Protein AF-A0A7S9KZ92-F1 (afdb_monomer_lite)

Foldseek 3Di:
DDDPPDQDDDDDPDDQQDLLLLLLLLQLLLLVLLQVVFWPFWKAFSDSRGGGDIHGDPPHDDDPCPVVSNLLSNLRSLLRSLCVVPPLVLQVVLLVLDDLFLVPDDCVVSVVSCVSCVVSCVVVCVVVVDDPNRPRVNSNSLSNVLCSDPLNVVSSSVSSVVSSPDPDRMDTPVRSVVVLVPDPSNVVSVVSSVVSSVVPPDPDPPPPPPD

Radius of gyration: 17.54 Å; chains: 1; bounding box: 44×53×43 Å

Structure (mmCIF, N/CA/C/O backbone):
data_AF-A0A7S9KZ92-F1
#
_entry.id   AF-A0A7S9KZ92-F1
#
loop_
_atom_site.group_PDB
_atom_site.id
_atom_site.type_symbol
_atom_site.label_atom_id
_atom_site.label_alt_id
_atom_site.label_comp_id
_atom_site.label_asym_id
_atom_site.label_entity_id
_atom_site.label_seq_id
_atom_site.pdbx_PDB_ins_code
_atom_site.Cartn_x
_atom_site.Cartn_y
_atom_site.Cartn_z
_atom_site.occupancy
_atom_site.B_iso_or_equiv
_atom_site.auth_seq_id
_atom_site.auth_comp_id
_atom_site.auth_asym_id
_atom_site.auth_atom_id
_atom_site.pdbx_PDB_model_num
ATOM 1 N N . MET A 1 1 ? 1.036 -12.151 25.656 1.00 25.31 1 MET A N 1
ATOM 2 C CA . MET A 1 1 ? 2.367 -11.729 25.177 1.00 25.31 1 MET A CA 1
ATOM 3 C C . MET A 1 1 ? 2.132 -10.838 23.972 1.00 25.31 1 MET A C 1
ATOM 5 O O . MET A 1 1 ? 1.665 -11.325 22.951 1.00 25.31 1 MET A O 1
ATOM 9 N N . GLN A 1 2 ? 2.280 -9.535 24.179 1.00 27.16 2 GLN A N 1
ATOM 10 C CA . GLN A 1 2 ? 2.033 -8.475 23.205 1.00 27.16 2 GLN A CA 1
ATOM 11 C C . GLN A 1 2 ? 3.343 -8.275 22.433 1.00 27.16 2 GLN A C 1
ATOM 13 O O . GLN A 1 2 ? 4.399 -8.218 23.057 1.00 27.16 2 GLN A O 1
ATOM 18 N N . LEU A 1 3 ? 3.300 -8.305 21.103 1.00 28.45 3 LEU A N 1
ATOM 19 C CA . LEU A 1 3 ? 4.483 -8.116 20.265 1.00 28.45 3 LEU A CA 1
ATOM 20 C C . LEU A 1 3 ? 4.449 -6.680 19.740 1.00 28.45 3 LEU A C 1
ATOM 22 O O . LEU A 1 3 ? 3.859 -6.422 18.697 1.00 28.45 3 LEU A O 1
ATOM 26 N N . ASP A 1 4 ? 5.046 -5.761 20.499 1.00 32.03 4 ASP A N 1
ATOM 27 C CA . ASP A 1 4 ? 5.350 -4.404 20.041 1.00 32.03 4 ASP A CA 1
ATOM 28 C C . ASP A 1 4 ? 6.622 -4.494 19.187 1.00 32.03 4 ASP A C 1
ATOM 30 O O . ASP A 1 4 ? 7.739 -4.580 19.699 1.00 32.03 4 ASP A O 1
ATOM 34 N N . ILE A 1 5 ? 6.450 -4.605 17.873 1.00 35.47 5 ILE A N 1
ATOM 35 C CA . ILE A 1 5 ? 7.547 -4.815 16.930 1.00 35.47 5 ILE A CA 1
ATOM 36 C C . ILE A 1 5 ? 7.733 -3.521 16.115 1.00 35.47 5 ILE A C 1
ATOM 38 O O . ILE A 1 5 ? 6.943 -3.227 15.227 1.00 35.47 5 ILE A O 1
ATOM 42 N N . PHE A 1 6 ? 8.811 -2.797 16.451 1.00 33.62 6 PHE A N 1
ATOM 43 C CA . PHE A 1 6 ? 9.417 -1.619 15.795 1.00 33.62 6 PHE A CA 1
ATOM 44 C C . PHE A 1 6 ? 8.807 -0.228 16.063 1.00 33.62 6 PHE A C 1
ATOM 46 O O . PHE A 1 6 ? 8.042 0.314 15.278 1.00 33.62 6 PHE A O 1
ATOM 53 N N . SER A 1 7 ? 9.291 0.399 17.141 1.00 28.67 7 SER A N 1
ATOM 54 C CA . SER A 1 7 ? 9.328 1.856 17.330 1.00 28.67 7 SER A CA 1
ATOM 55 C C . SER A 1 7 ? 10.679 2.375 16.814 1.00 28.67 7 SER A C 1
ATOM 57 O O . SER A 1 7 ? 11.703 2.141 17.458 1.00 28.67 7 SER A O 1
ATOM 59 N N . LEU A 1 8 ? 10.702 3.063 15.672 1.00 32.75 8 LEU A N 1
ATOM 60 C CA . LEU A 1 8 ? 11.854 3.859 15.226 1.00 32.75 8 LEU A CA 1
ATOM 61 C C . LEU A 1 8 ? 11.565 5.326 15.572 1.00 32.75 8 LEU A C 1
ATOM 63 O O . LEU A 1 8 ? 10.589 5.883 15.084 1.00 32.75 8 LEU A O 1
ATOM 67 N N . GLN A 1 9 ? 12.381 5.906 16.458 1.00 34.75 9 GLN A N 1
ATOM 68 C CA . GLN A 1 9 ? 12.224 7.258 17.008 1.00 34.75 9 GLN A CA 1
ATOM 69 C C . GLN A 1 9 ? 13.001 8.317 16.213 1.00 34.75 9 GLN A C 1
ATOM 71 O O . GLN A 1 9 ? 14.149 8.074 15.845 1.00 34.75 9 GLN A O 1
ATO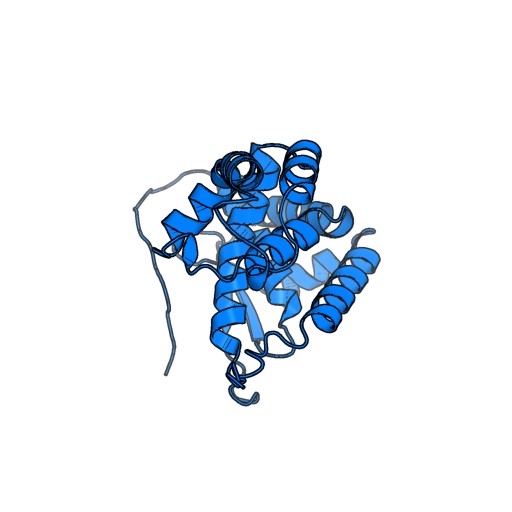M 76 N N . GLU A 1 10 ? 12.438 9.524 16.131 1.00 31.16 10 GLU A N 1
ATOM 77 C CA . GLU A 1 10 ? 13.086 10.779 16.550 1.00 31.16 10 GLU A CA 1
ATOM 78 C C . GLU A 1 10 ? 11.994 11.738 17.068 1.00 31.16 10 GLU A C 1
ATOM 80 O O . GLU A 1 10 ? 10.979 11.929 16.410 1.00 31.16 10 GLU A O 1
ATOM 85 N N . ASP A 1 11 ? 12.176 12.313 18.262 1.00 31.03 11 ASP A N 1
ATOM 86 C CA . ASP A 1 11 ? 11.204 13.217 18.893 1.00 31.03 11 ASP A CA 1
ATOM 87 C C . ASP A 1 11 ? 11.098 14.551 18.133 1.00 31.03 11 ASP A C 1
ATOM 89 O O . ASP A 1 11 ? 12.035 15.359 18.143 1.00 31.03 11 ASP A O 1
ATOM 93 N N . ARG A 1 12 ? 9.923 14.849 17.560 1.00 37.50 12 ARG A N 1
ATOM 94 C CA . ARG A 1 12 ? 9.533 16.218 17.190 1.00 37.50 12 ARG A CA 1
ATOM 95 C C . ARG A 1 12 ? 8.185 16.595 17.791 1.00 37.50 12 ARG A C 1
ATOM 97 O O . ARG A 1 12 ? 7.134 16.046 17.480 1.00 37.50 12 ARG A O 1
ATOM 104 N N . VAL A 1 13 ? 8.235 17.572 18.691 1.00 35.47 13 VAL A N 1
ATOM 105 C CA . VAL A 1 13 ? 7.066 18.164 19.340 1.00 35.47 13 VAL A CA 1
ATOM 106 C C . VAL A 1 13 ? 6.410 19.162 18.385 1.00 35.47 13 VAL A C 1
ATOM 108 O O . VAL A 1 13 ? 6.997 20.197 18.083 1.00 35.47 13 VAL A O 1
ATOM 111 N N . GLY A 1 14 ? 5.163 18.884 18.000 1.00 45.25 14 GLY A N 1
ATOM 112 C CA . GLY A 1 14 ? 4.187 19.907 17.613 1.00 45.25 14 GLY A CA 1
ATOM 113 C C . GLY A 1 14 ? 4.275 20.449 16.186 1.00 45.25 14 GLY A C 1
ATOM 114 O O . GLY A 1 14 ? 4.353 21.661 16.008 1.00 45.25 14 GLY A O 1
ATOM 115 N N . GLU A 1 15 ? 4.160 19.586 15.177 1.00 44.22 15 GLU A N 1
ATOM 116 C CA . GLU A 1 15 ? 3.869 20.004 13.799 1.00 44.22 15 GLU A CA 1
ATOM 117 C C . GLU A 1 15 ? 2.519 19.425 13.350 1.00 44.22 15 GLU A C 1
ATOM 119 O O . GLU A 1 15 ? 2.104 18.350 13.789 1.00 44.22 15 GLU A O 1
ATOM 124 N N . SER A 1 16 ? 1.792 20.166 12.506 1.00 54.88 16 SER A N 1
ATOM 125 C CA . SER A 1 16 ? 0.623 19.643 11.791 1.00 54.88 16 SER A CA 1
ATOM 126 C C . SER A 1 16 ? 0.975 18.295 11.170 1.00 54.88 16 SER A C 1
ATOM 128 O O . SER A 1 16 ? 2.064 18.179 10.609 1.00 54.88 16 SER A O 1
ATOM 130 N N . ARG A 1 17 ? 0.075 17.305 11.233 1.00 68.25 17 ARG A N 1
ATOM 131 C CA . ARG A 1 17 ? 0.345 15.976 10.666 1.00 68.25 17 ARG A CA 1
ATOM 132 C C . ARG A 1 17 ? 0.829 16.105 9.225 1.00 68.25 17 ARG A C 1
ATOM 134 O O . ARG A 1 17 ? 0.092 16.600 8.368 1.00 68.25 17 ARG A O 1
ATOM 141 N N . ASP A 1 18 ? 2.070 15.678 8.994 1.00 77.69 18 ASP A N 1
ATOM 142 C CA . ASP A 1 18 ? 2.665 15.694 7.665 1.00 77.69 18 ASP A CA 1
ATOM 143 C C . ASP A 1 18 ? 1.829 14.811 6.733 1.00 77.69 18 ASP A C 1
ATOM 145 O O . ASP A 1 18 ? 1.412 13.702 7.094 1.00 77.69 18 ASP A O 1
ATOM 149 N N . PHE A 1 19 ? 1.570 15.322 5.531 1.00 77.62 19 PHE A N 1
ATOM 150 C CA . PHE A 1 19 ? 0.816 14.610 4.508 1.00 77.62 19 PHE A CA 1
ATOM 151 C C . PHE A 1 19 ? 1.491 13.277 4.174 1.00 77.62 19 PHE A C 1
ATOM 153 O O . PHE A 1 19 ? 0.807 12.263 4.056 1.00 77.62 19 PHE A O 1
ATOM 160 N N . ASN A 1 20 ? 2.828 13.243 4.126 1.00 81.75 20 ASN A N 1
ATOM 161 C CA . ASN A 1 20 ? 3.567 12.013 3.832 1.00 81.75 20 ASN A CA 1
ATOM 162 C C . ASN A 1 20 ? 3.373 10.954 4.925 1.00 81.75 20 ASN A C 1
ATOM 164 O O . ASN A 1 20 ? 3.196 9.777 4.618 1.00 81.75 20 ASN A O 1
ATOM 168 N N . SER A 1 21 ? 3.351 11.359 6.198 1.00 81.50 21 SER A N 1
ATOM 169 C CA . SER A 1 21 ? 3.080 10.449 7.318 1.00 81.50 21 SER A CA 1
ATOM 170 C C . SER A 1 21 ? 1.653 9.896 7.265 1.00 81.50 21 SER A C 1
ATOM 172 O O . SER A 1 21 ? 1.435 8.705 7.496 1.00 81.50 21 SER A O 1
ATOM 174 N N . CYS A 1 22 ? 0.673 10.728 6.897 1.00 86.69 22 CYS A N 1
ATOM 175 C CA . CYS A 1 22 ? -0.708 10.282 6.693 1.00 86.69 22 CYS A CA 1
ATOM 176 C C . CYS A 1 22 ? -0.827 9.319 5.503 1.00 86.69 22 CYS A C 1
ATOM 178 O O . CYS A 1 22 ? -1.514 8.302 5.609 1.00 86.69 22 CYS A O 1
ATOM 180 N N . LEU A 1 23 ? -0.104 9.590 4.415 1.00 88.06 23 LEU A N 1
ATOM 181 C CA . LEU A 1 23 ? -0.048 8.750 3.222 1.00 88.06 23 LEU A CA 1
ATOM 182 C C . LEU A 1 23 ? 0.548 7.369 3.530 1.00 88.06 23 LEU A C 1
ATOM 184 O O . LEU A 1 23 ? -0.027 6.347 3.156 1.00 88.06 23 LEU A O 1
ATOM 188 N N . ILE A 1 24 ? 1.655 7.325 4.279 1.00 86.69 24 ILE A N 1
ATOM 189 C CA . ILE A 1 24 ? 2.280 6.079 4.745 1.00 86.69 24 ILE A CA 1
ATOM 190 C C . ILE A 1 24 ? 1.281 5.256 5.563 1.00 86.69 24 ILE A C 1
ATOM 192 O O . ILE A 1 24 ? 1.071 4.080 5.265 1.00 86.69 24 ILE A O 1
ATOM 196 N N . ASN A 1 25 ? 0.640 5.867 6.563 1.00 86.56 25 ASN A N 1
ATOM 197 C CA . ASN A 1 25 ? -0.318 5.175 7.426 1.00 86.56 25 ASN A CA 1
ATOM 198 C C . ASN A 1 25 ? -1.540 4.672 6.641 1.00 86.56 25 ASN A C 1
ATOM 200 O O . ASN A 1 25 ? -2.034 3.572 6.894 1.00 86.56 25 ASN A O 1
ATOM 204 N N . ALA A 1 26 ? -2.017 5.450 5.667 1.00 91.50 26 ALA A N 1
ATOM 205 C CA . ALA A 1 26 ? -3.122 5.068 4.793 1.00 91.50 26 ALA A CA 1
ATOM 206 C C . ALA A 1 26 ? -2.754 3.865 3.915 1.00 91.50 26 ALA A C 1
ATOM 208 O O . ALA A 1 26 ? -3.496 2.884 3.871 1.00 91.50 26 ALA A O 1
ATOM 209 N N . ALA A 1 27 ? -1.579 3.885 3.285 1.00 91.62 27 ALA A N 1
ATOM 210 C CA . ALA A 1 27 ? -1.081 2.772 2.484 1.00 91.62 27 ALA A CA 1
ATOM 211 C C . ALA A 1 27 ? -0.868 1.501 3.320 1.00 91.62 27 ALA A C 1
ATOM 213 O O . ALA A 1 27 ? -1.261 0.409 2.904 1.00 91.62 27 ALA A O 1
ATOM 214 N N . GLN A 1 28 ? -0.311 1.634 4.527 1.00 89.56 28 GLN A N 1
ATOM 215 C CA . GLN A 1 28 ? -0.185 0.525 5.473 1.00 89.56 28 GLN A CA 1
ATOM 216 C C . GLN A 1 28 ? -1.556 -0.057 5.833 1.00 89.56 28 GLN A C 1
ATOM 218 O O . GLN A 1 28 ? -1.725 -1.274 5.801 1.00 89.56 28 GLN A O 1
ATOM 223 N N . TYR A 1 29 ? -2.550 0.788 6.130 1.00 91.69 29 TYR A N 1
ATOM 224 C CA . TYR A 1 29 ? -3.908 0.339 6.443 1.00 91.69 29 TYR A CA 1
ATOM 225 C C . TYR A 1 29 ? -4.547 -0.414 5.268 1.00 91.69 29 TYR A C 1
ATOM 227 O O . TYR A 1 29 ? -5.050 -1.522 5.458 1.00 91.69 29 TYR A O 1
ATOM 235 N N . ILE A 1 30 ? -4.482 0.140 4.052 1.00 93.88 30 ILE A N 1
ATOM 236 C CA . ILE A 1 30 ? -5.044 -0.494 2.851 1.00 93.88 30 ILE A CA 1
ATOM 237 C C . ILE A 1 30 ? -4.353 -1.833 2.564 1.00 93.88 30 ILE A C 1
ATOM 239 O O . ILE A 1 30 ? -5.026 -2.826 2.295 1.00 93.88 30 ILE A O 1
ATOM 243 N N . MET A 1 31 ? -3.026 -1.914 2.703 1.00 91.62 31 MET A N 1
ATOM 244 C CA . MET A 1 31 ? -2.317 -3.189 2.576 1.00 91.62 31 MET A CA 1
ATOM 245 C C . MET A 1 31 ? -2.711 -4.173 3.685 1.00 91.62 31 MET A C 1
ATOM 247 O O . MET A 1 31 ? -2.870 -5.364 3.435 1.00 91.62 31 MET A O 1
ATOM 251 N N . ALA A 1 32 ? -2.922 -3.702 4.913 1.00 88.12 32 ALA A N 1
ATOM 252 C CA . ALA A 1 32 ? -3.350 -4.552 6.015 1.00 88.12 32 ALA A CA 1
ATOM 253 C C . ALA A 1 32 ? -4.777 -5.097 5.817 1.00 88.12 32 ALA A C 1
ATOM 255 O O . ALA A 1 32 ? -5.071 -6.215 6.249 1.00 88.12 32 ALA A O 1
ATOM 256 N N . MET A 1 33 ? -5.642 -4.379 5.085 1.00 89.88 33 MET A N 1
ATOM 257 C CA . MET A 1 33 ? -6.953 -4.893 4.668 1.00 89.88 33 MET A CA 1
ATOM 258 C C . MET A 1 33 ? -6.848 -6.150 3.787 1.00 89.88 33 MET A C 1
ATOM 260 O O . MET A 1 33 ? -7.730 -7.015 3.832 1.00 89.88 33 MET A O 1
ATOM 264 N N . CYS A 1 34 ? -5.745 -6.323 3.053 1.00 88.62 34 CYS A N 1
ATOM 265 C CA . CYS A 1 34 ? -5.462 -7.550 2.307 1.00 88.62 34 CYS A CA 1
ATOM 266 C C . CYS A 1 34 ? -5.251 -8.776 3.206 1.00 88.62 34 CYS A C 1
ATOM 268 O O . CYS A 1 34 ? -5.240 -9.895 2.704 1.00 88.62 34 CYS A O 1
ATOM 270 N N . PHE A 1 35 ? -5.149 -8.595 4.524 1.00 82.69 35 PHE A N 1
ATOM 271 C CA . PHE A 1 35 ? -4.844 -9.654 5.486 1.00 82.69 35 PHE A CA 1
ATOM 272 C C . PHE A 1 35 ? -5.822 -9.715 6.661 1.00 82.69 35 PHE A C 1
ATOM 274 O O . PHE A 1 35 ? -5.505 -10.300 7.695 1.00 82.69 35 PHE A O 1
ATOM 281 N N . VAL A 1 36 ? -7.031 -9.159 6.529 1.00 80.56 36 VAL A N 1
ATOM 282 C CA . VAL A 1 36 ? -8.079 -9.244 7.575 1.00 80.56 36 VAL A CA 1
ATOM 283 C C . VAL A 1 36 ? -8.478 -10.682 7.917 1.00 80.56 36 VAL A C 1
ATOM 285 O O . VAL A 1 36 ? -8.996 -10.959 8.998 1.00 80.56 36 VAL A O 1
ATOM 288 N N . ASP A 1 37 ? -8.197 -11.629 7.022 1.00 76.25 37 ASP A N 1
ATOM 289 C CA . ASP A 1 37 ? -8.396 -13.056 7.262 1.00 76.25 37 ASP A CA 1
ATOM 290 C C . ASP A 1 37 ? -7.319 -13.647 8.182 1.00 76.25 37 ASP A C 1
ATOM 292 O O . ASP A 1 37 ? -7.560 -14.693 8.776 1.00 76.25 37 ASP A O 1
ATOM 296 N N . GLU A 1 38 ? -6.226 -12.927 8.435 1.00 72.31 38 GLU A N 1
ATOM 297 C CA . GLU A 1 38 ? -5.065 -13.360 9.224 1.00 72.31 38 GLU A CA 1
ATOM 298 C C . GLU A 1 38 ? -4.850 -12.509 10.487 1.00 72.31 38 GLU A C 1
ATOM 300 O O . GLU A 1 38 ? -4.543 -13.049 11.553 1.00 72.31 38 GLU A O 1
ATOM 305 N N . PHE A 1 39 ? -5.101 -11.200 10.409 1.00 73.56 39 PHE A N 1
ATOM 306 C CA . PHE A 1 39 ? -4.992 -10.259 11.525 1.00 73.56 39 PHE A CA 1
ATOM 307 C C . PHE A 1 39 ? -6.320 -9.578 11.850 1.00 73.56 39 PHE A C 1
ATOM 309 O O . PHE A 1 39 ? -7.255 -9.593 11.055 1.00 73.56 39 PHE A O 1
ATOM 316 N N . GLU A 1 40 ? -6.396 -8.965 13.028 1.00 77.50 40 GLU A N 1
ATOM 317 C CA . GLU A 1 40 ? -7.493 -8.086 13.418 1.00 77.50 40 GLU A CA 1
ATOM 318 C C . GLU A 1 40 ? -6.992 -6.637 13.403 1.00 77.50 40 GLU A C 1
ATOM 320 O O . GLU A 1 40 ? -6.037 -6.276 14.098 1.00 77.50 40 GLU A O 1
ATOM 325 N N . LEU A 1 41 ? -7.611 -5.806 12.568 1.00 80.75 41 LEU A N 1
ATOM 326 C CA . LEU A 1 41 ? -7.318 -4.377 12.517 1.00 80.75 41 LEU A CA 1
ATOM 327 C C . LEU A 1 41 ? -8.101 -3.693 13.634 1.00 80.75 41 LEU A C 1
ATOM 329 O O . LEU A 1 41 ? -9.319 -3.828 13.698 1.00 80.75 41 LEU A O 1
ATOM 333 N N . VAL A 1 42 ? -7.407 -2.972 14.515 1.00 80.12 42 VAL A N 1
ATOM 334 C CA . VAL A 1 42 ? -8.037 -2.378 15.705 1.00 80.12 42 VAL A CA 1
ATOM 335 C C . VAL A 1 42 ? -8.093 -0.865 15.591 1.00 80.12 42 VAL A C 1
ATOM 337 O O . VAL A 1 42 ? -9.173 -0.277 15.640 1.00 80.12 42 VAL A O 1
ATOM 340 N N . ASN A 1 43 ? -6.942 -0.218 15.422 1.00 80.31 43 ASN A N 1
ATOM 341 C CA . ASN A 1 43 ? -6.877 1.221 15.216 1.00 80.31 43 ASN A CA 1
ATOM 342 C C . ASN A 1 43 ? -5.638 1.623 14.416 1.00 80.31 43 ASN A C 1
ATOM 344 O O . ASN A 1 43 ? -4.668 0.875 14.309 1.00 80.31 43 ASN A O 1
ATOM 348 N N . VAL A 1 44 ? -5.702 2.818 13.844 1.00 80.25 44 VAL A N 1
ATOM 349 C CA . VAL A 1 44 ? -4.560 3.494 13.240 1.00 80.25 44 VAL A CA 1
ATOM 350 C C . VAL A 1 44 ? -4.186 4.645 14.154 1.00 80.25 44 VAL A C 1
ATOM 352 O O . VAL A 1 44 ? -5.003 5.519 14.445 1.00 80.25 44 VAL A O 1
ATOM 355 N N . GLY A 1 45 ? -2.955 4.602 14.630 1.00 76.56 45 GLY A N 1
ATOM 356 C CA . GLY A 1 45 ? -2.258 5.700 15.256 1.00 76.56 45 GLY A CA 1
ATOM 357 C C . GLY A 1 45 ? -1.771 6.692 14.210 1.00 76.56 45 GLY A C 1
ATOM 358 O O . GLY A 1 45 ? -1.105 6.322 13.246 1.00 76.56 45 GLY A O 1
ATOM 359 N N . LEU A 1 46 ? -2.137 7.955 14.389 1.00 72.75 46 LEU A N 1
ATOM 360 C CA . LEU A 1 46 ? -1.881 9.045 13.445 1.00 72.75 46 LEU A CA 1
ATOM 361 C C . LEU A 1 46 ? -0.686 9.911 13.857 1.00 72.75 46 LEU A C 1
ATOM 363 O O . LEU A 1 46 ? -0.403 10.925 13.223 1.00 72.75 46 LEU A O 1
ATOM 367 N N . THR A 1 47 ? 0.009 9.513 14.921 1.00 65.75 47 THR A N 1
ATOM 368 C CA . THR A 1 47 ? 1.262 10.123 15.367 1.00 65.75 47 THR A CA 1
ATOM 369 C C . THR A 1 47 ? 2.422 9.172 15.135 1.00 65.75 47 THR A C 1
ATOM 371 O O . THR A 1 47 ? 2.248 7.952 15.084 1.00 65.75 47 THR A O 1
ATOM 374 N N . GLU A 1 48 ? 3.624 9.739 15.054 1.00 53.59 48 GLU A N 1
ATOM 375 C CA . GLU A 1 48 ? 4.879 9.001 14.861 1.00 53.59 48 GLU A CA 1
ATOM 376 C C . GLU A 1 48 ? 5.088 7.896 15.913 1.00 53.59 48 GLU A C 1
ATOM 378 O O . GLU A 1 48 ? 5.700 6.872 15.628 1.00 53.59 48 GLU A O 1
ATOM 383 N N . ASN A 1 49 ? 4.494 8.052 17.101 1.00 46.84 49 ASN A N 1
ATOM 384 C CA . ASN A 1 49 ? 4.613 7.111 18.215 1.00 46.84 49 ASN A CA 1
ATOM 385 C C . ASN A 1 49 ? 3.561 5.993 18.228 1.00 46.84 49 ASN A C 1
ATOM 387 O O . ASN A 1 49 ? 3.627 5.116 19.090 1.00 46.84 49 ASN A O 1
ATOM 391 N N . THR A 1 50 ? 2.551 6.039 17.355 1.00 54.19 50 THR A N 1
ATOM 392 C CA . THR A 1 50 ? 1.383 5.151 17.469 1.00 54.19 50 THR A CA 1
ATOM 393 C C . THR A 1 50 ? 1.189 4.232 16.268 1.00 54.19 50 THR A C 1
ATOM 395 O O . THR A 1 50 ? 0.872 3.066 16.498 1.00 54.19 50 THR A O 1
ATOM 398 N N . GLY A 1 51 ? 1.452 4.702 15.039 1.00 61.41 51 GLY A N 1
ATOM 399 C CA . GLY A 1 51 ? 1.458 3.897 13.805 1.00 61.41 51 GLY A CA 1
ATOM 400 C C . GLY A 1 51 ? 0.217 3.015 13.577 1.00 61.41 51 GLY A C 1
ATOM 401 O O . GLY A 1 51 ? -0.765 3.056 14.315 1.00 61.41 51 GLY A O 1
ATOM 402 N N . LEU A 1 52 ? 0.219 2.168 12.545 1.00 65.19 52 LEU A N 1
ATOM 403 C CA . LEU A 1 52 ? -0.862 1.195 12.356 1.00 65.19 52 LEU A CA 1
ATOM 404 C C . LEU A 1 52 ? -0.823 0.115 13.454 1.00 65.19 52 LEU A C 1
ATOM 406 O O . LEU A 1 52 ? 0.082 -0.721 13.486 1.00 65.19 52 LEU A O 1
ATOM 410 N N . LYS A 1 53 ? -1.848 0.063 14.315 1.00 67.25 53 LYS A N 1
ATOM 411 C CA . LYS A 1 53 ? -1.965 -0.983 15.335 1.00 67.25 53 LYS A CA 1
ATOM 412 C C . LYS A 1 53 ? -2.763 -2.169 14.811 1.00 67.25 53 LYS A C 1
ATOM 414 O O . LYS A 1 53 ? -3.998 -2.180 14.771 1.00 67.25 53 LYS A O 1
ATOM 419 N N . ILE A 1 54 ? -2.026 -3.224 14.496 1.00 61.34 54 ILE A N 1
ATOM 420 C CA . ILE A 1 54 ? -2.573 -4.529 14.144 1.00 61.34 54 ILE A CA 1
ATOM 421 C C . ILE A 1 54 ? -2.532 -5.410 15.388 1.00 61.34 54 ILE A C 1
ATOM 423 O O . ILE A 1 54 ? -1.477 -5.595 15.995 1.00 61.34 54 ILE A O 1
ATOM 427 N N . VAL A 1 55 ? -3.674 -5.972 15.781 1.00 59.72 55 VAL A N 1
ATOM 428 C CA . VAL A 1 55 ? -3.716 -6.953 16.864 1.00 59.72 55 VAL A CA 1
ATOM 429 C C . VAL A 1 55 ? -3.869 -8.334 16.255 1.00 59.72 55 VAL A C 1
ATOM 431 O O . VAL A 1 55 ? -4.672 -8.592 15.360 1.00 59.72 55 VAL A O 1
ATOM 434 N N . ARG A 1 56 ? -3.057 -9.266 16.741 1.00 56.28 56 ARG A N 1
ATOM 435 C CA . ARG A 1 56 ? -3.200 -10.664 16.362 1.00 56.28 56 ARG A CA 1
ATOM 436 C C . ARG A 1 56 ? -4.542 -11.180 16.874 1.00 56.28 56 ARG A C 1
ATOM 438 O O . ARG A 1 56 ? -4.788 -11.159 18.080 1.00 56.28 56 ARG A O 1
ATOM 445 N N . SER A 1 57 ? -5.343 -11.760 15.987 1.00 56.00 57 SER A N 1
ATOM 446 C CA . SER A 1 57 ? -6.519 -12.501 16.427 1.00 56.00 57 SER A CA 1
ATOM 447 C C . SER A 1 57 ? -6.072 -13.760 17.176 1.00 56.00 57 SER A C 1
ATOM 449 O O . SER A 1 57 ? -5.433 -14.649 16.610 1.00 56.00 57 SER A O 1
ATOM 451 N N . SER A 1 58 ? -6.415 -13.863 18.462 1.00 50.41 58 SER A N 1
ATOM 452 C CA . SER A 1 58 ? -6.128 -15.044 19.294 1.00 50.41 58 SER A CA 1
ATOM 453 C C . SER A 1 58 ? -6.834 -16.314 18.802 1.00 50.41 58 SER A C 1
ATOM 455 O O . SER A 1 58 ? -6.477 -17.417 19.209 1.00 50.41 58 SER A O 1
ATOM 457 N N . LYS A 1 59 ? -7.816 -16.157 17.907 1.00 57.44 59 LYS A N 1
ATOM 458 C CA . LYS A 1 59 ? -8.625 -17.227 17.316 1.00 57.44 59 LYS A CA 1
ATOM 459 C C . LYS A 1 59 ? -8.036 -17.791 16.018 1.00 57.44 59 LYS A C 1
ATOM 461 O O . LYS A 1 59 ? -8.551 -18.787 15.519 1.00 57.44 59 LYS A O 1
ATOM 466 N N . LYS A 1 60 ? -6.988 -17.171 15.462 1.00 57.47 60 LYS A N 1
ATOM 467 C CA . LYS A 1 60 ? -6.402 -17.546 14.167 1.00 57.47 60 LYS A CA 1
ATOM 468 C C . LYS A 1 60 ? -5.038 -18.212 14.373 1.00 57.47 60 LYS A C 1
ATOM 470 O O . LYS A 1 60 ? -4.176 -17.702 15.098 1.00 57.47 60 LYS A O 1
ATOM 475 N N . ALA A 1 61 ? -4.874 -19.403 13.794 1.00 51.16 61 ALA A N 1
ATOM 476 C CA . ALA A 1 61 ? -3.627 -20.161 13.860 1.00 51.16 61 ALA A CA 1
ATOM 477 C C . ALA A 1 61 ? -2.492 -19.366 13.197 1.00 51.16 61 ALA A C 1
ATOM 479 O O . ALA A 1 61 ? -2.728 -18.634 12.241 1.00 51.16 61 ALA A O 1
ATOM 480 N N . LEU A 1 62 ? -1.270 -19.494 13.723 1.00 48.16 62 LEU A N 1
ATOM 481 C CA . LEU A 1 62 ? -0.095 -18.843 13.145 1.00 48.16 62 LEU A CA 1
ATOM 482 C C . LEU A 1 62 ? 0.140 -19.446 11.750 1.00 48.16 62 LEU A C 1
ATOM 484 O O . LEU A 1 62 ? 0.578 -20.592 11.647 1.00 48.16 62 LEU A O 1
ATOM 488 N N . SER A 1 63 ? -0.183 -18.711 10.688 1.00 54.50 63 SER A N 1
ATOM 489 C CA . SER A 1 63 ? 0.276 -19.067 9.350 1.00 54.50 63 SER A CA 1
ATOM 490 C C . SER A 1 63 ? 1.791 -18.776 9.307 1.00 54.50 63 SER A C 1
ATOM 492 O O . SER A 1 63 ? 2.217 -17.705 9.742 1.00 54.50 63 SER A O 1
ATOM 494 N N . PRO A 1 64 ? 2.650 -19.699 8.830 1.00 52.75 64 PRO A N 1
ATOM 495 C CA . PRO A 1 64 ? 4.071 -19.413 8.610 1.00 52.75 64 PRO A CA 1
ATOM 496 C C . PRO A 1 64 ? 4.377 -18.086 7.870 1.00 52.75 64 PRO A C 1
ATOM 498 O O . PRO A 1 64 ? 5.337 -17.434 8.275 1.00 52.75 64 PRO A O 1
ATOM 501 N N . PRO A 1 65 ? 3.578 -17.623 6.877 1.00 63.94 65 PRO A N 1
ATOM 502 C CA . PRO A 1 65 ? 3.840 -16.365 6.158 1.00 63.94 65 PRO A CA 1
ATOM 503 C C . PRO A 1 65 ? 3.437 -15.077 6.903 1.00 63.94 65 PRO A C 1
ATOM 505 O O . PRO A 1 65 ? 3.537 -13.985 6.346 1.00 63.94 65 PRO A O 1
ATOM 508 N N . ILE A 1 66 ? 3.000 -15.153 8.166 1.00 63.94 66 ILE A N 1
ATOM 509 C CA . ILE A 1 66 ? 2.520 -13.982 8.919 1.00 63.94 66 ILE A CA 1
ATOM 510 C C . ILE A 1 66 ? 3.557 -12.844 9.006 1.00 63.94 66 ILE A C 1
ATOM 512 O O . ILE A 1 66 ? 3.205 -11.666 8.953 1.00 63.94 66 ILE A O 1
ATOM 516 N N . TYR A 1 67 ? 4.845 -13.184 9.107 1.00 63.28 67 TYR A N 1
ATOM 517 C CA . TYR A 1 67 ? 5.931 -12.203 9.152 1.00 63.28 67 TYR A CA 1
ATOM 518 C C . TYR A 1 67 ? 6.149 -11.524 7.797 1.00 63.28 67 TYR A C 1
ATOM 520 O O . TYR A 1 67 ? 6.399 -10.321 7.762 1.00 63.28 67 TYR A O 1
ATOM 528 N N . ASP A 1 68 ? 5.968 -12.255 6.699 1.00 68.00 68 ASP A N 1
ATOM 529 C CA . ASP A 1 68 ? 6.075 -11.718 5.340 1.00 68.00 68 ASP A CA 1
ATOM 530 C C . ASP A 1 68 ? 4.912 -10.762 5.039 1.00 68.00 68 ASP A C 1
ATOM 532 O O . ASP A 1 68 ? 5.064 -9.765 4.334 1.00 68.00 68 ASP A O 1
ATOM 536 N N . HIS A 1 69 ? 3.738 -11.018 5.621 1.00 75.75 69 HIS A N 1
ATOM 537 C CA . HIS A 1 69 ? 2.563 -10.155 5.488 1.00 75.75 69 HIS A CA 1
ATOM 538 C C . HIS A 1 69 ? 2.732 -8.846 6.262 1.00 75.75 69 HIS A C 1
ATOM 540 O O . HIS A 1 69 ? 2.464 -7.776 5.718 1.00 75.75 69 HIS A O 1
ATOM 546 N N . LEU A 1 70 ? 3.261 -8.908 7.488 1.00 71.25 70 LEU A N 1
ATOM 547 C CA . LEU A 1 70 ? 3.627 -7.709 8.250 1.00 71.25 70 LEU A CA 1
ATOM 548 C C . LEU A 1 70 ? 4.750 -6.918 7.568 1.00 71.25 70 LEU A C 1
ATOM 550 O O . LEU A 1 70 ? 4.693 -5.690 7.515 1.00 71.25 70 LEU A O 1
ATOM 554 N N . ALA A 1 71 ? 5.744 -7.605 6.999 1.00 71.88 71 ALA A N 1
ATOM 555 C CA . ALA A 1 71 ? 6.782 -6.960 6.204 1.00 71.88 71 ALA A CA 1
ATOM 556 C C . ALA A 1 71 ? 6.179 -6.235 4.994 1.00 71.88 71 ALA A C 1
ATOM 558 O O . ALA A 1 71 ? 6.525 -5.082 4.744 1.00 71.88 71 ALA A O 1
ATOM 559 N N . LEU A 1 72 ? 5.221 -6.854 4.295 1.00 77.00 72 LEU A N 1
ATOM 560 C CA . LEU A 1 72 ? 4.552 -6.209 3.170 1.00 77.00 72 LEU A CA 1
ATOM 561 C C . LEU A 1 72 ? 3.741 -4.979 3.586 1.00 77.00 72 LEU A C 1
ATOM 563 O O . LEU A 1 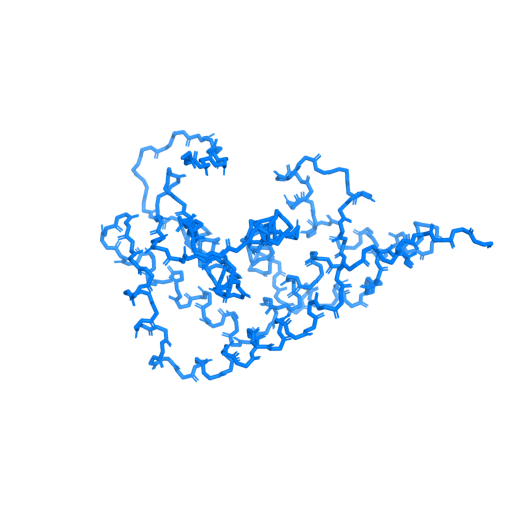72 ? 3.801 -3.960 2.901 1.00 77.00 72 LEU A O 1
ATOM 567 N N . VAL A 1 73 ? 3.015 -5.052 4.705 1.00 80.44 73 VAL A N 1
ATOM 568 C CA . VAL A 1 73 ? 2.320 -3.886 5.269 1.00 80.44 73 VAL A CA 1
ATOM 569 C C . VAL A 1 73 ? 3.309 -2.751 5.506 1.00 80.44 73 VAL A C 1
ATOM 571 O O . VAL A 1 73 ? 3.062 -1.633 5.074 1.00 80.44 73 VAL A O 1
ATOM 574 N N . ASN A 1 74 ? 4.467 -3.028 6.100 1.00 72.81 74 ASN A N 1
ATOM 575 C CA . ASN A 1 74 ? 5.471 -1.994 6.344 1.00 72.81 74 ASN A CA 1
ATOM 576 C C . ASN A 1 74 ? 6.075 -1.430 5.039 1.00 72.81 74 ASN A C 1
ATOM 578 O O . ASN A 1 74 ? 6.296 -0.224 4.939 1.00 72.81 74 ASN A O 1
ATOM 582 N N . ILE A 1 75 ? 6.311 -2.275 4.026 1.00 77.00 75 ILE A N 1
ATOM 583 C CA . ILE A 1 75 ? 6.824 -1.863 2.706 1.00 77.00 75 ILE A CA 1
ATOM 584 C C . ILE A 1 75 ? 5.809 -0.984 1.959 1.00 77.00 75 ILE A C 1
ATOM 586 O O . ILE A 1 75 ? 6.209 -0.049 1.266 1.00 77.00 75 ILE A O 1
ATOM 590 N N . ALA A 1 76 ? 4.510 -1.243 2.124 1.00 84.50 76 ALA A N 1
ATOM 591 C CA . ALA A 1 76 ? 3.432 -0.546 1.426 1.00 84.50 76 ALA A CA 1
ATOM 592 C C . ALA A 1 76 ? 3.507 0.980 1.549 1.00 84.50 76 ALA A C 1
ATOM 594 O O . ALA A 1 76 ? 3.398 1.685 0.546 1.00 84.50 76 ALA A O 1
ATOM 595 N N . GLY A 1 77 ? 3.766 1.484 2.759 1.00 81.56 77 GLY A N 1
ATOM 596 C CA . GLY A 1 77 ? 3.923 2.920 2.997 1.00 81.56 77 GLY A CA 1
ATOM 597 C C . GLY A 1 77 ? 5.050 3.538 2.170 1.00 81.56 77 GLY A C 1
ATOM 598 O O . GLY A 1 77 ? 4.898 4.619 1.608 1.00 81.56 77 GLY A O 1
ATOM 599 N N . ILE A 1 78 ? 6.160 2.815 2.028 1.00 79.44 78 ILE A N 1
ATOM 600 C CA . ILE A 1 78 ? 7.319 3.266 1.257 1.00 79.44 78 ILE A CA 1
ATOM 601 C C . ILE A 1 78 ? 7.029 3.217 -0.246 1.00 79.44 78 ILE A C 1
ATOM 603 O O . ILE A 1 78 ? 7.389 4.151 -0.961 1.00 79.44 78 ILE A O 1
ATOM 607 N N . CYS A 1 79 ? 6.375 2.158 -0.733 1.00 83.94 79 CYS A N 1
ATOM 608 C CA . CYS A 1 79 ? 5.976 2.045 -2.138 1.00 83.94 79 CYS A CA 1
ATOM 609 C C . CYS A 1 79 ? 5.036 3.182 -2.543 1.00 83.94 79 CYS A C 1
ATOM 611 O O . CYS A 1 79 ? 5.282 3.844 -3.548 1.00 83.94 79 CYS A O 1
ATOM 613 N N . CYS A 1 80 ? 4.013 3.453 -1.731 1.00 86.94 80 CYS A N 1
ATOM 614 C CA . CYS A 1 80 ? 3.067 4.528 -1.995 1.00 86.94 80 CYS A CA 1
ATOM 615 C C . CYS A 1 80 ? 3.742 5.908 -1.969 1.00 86.94 80 CYS A C 1
ATOM 617 O O . CYS A 1 80 ? 3.618 6.661 -2.930 1.00 86.94 80 CYS A O 1
ATOM 619 N N . LEU A 1 81 ? 4.564 6.205 -0.953 1.00 83.38 81 LEU A N 1
ATOM 620 C CA . LEU A 1 81 ? 5.314 7.466 -0.906 1.00 83.38 81 LEU A CA 1
ATOM 621 C C . LEU A 1 81 ? 6.259 7.631 -2.108 1.00 83.38 81 LEU A C 1
ATOM 623 O O . LEU A 1 81 ? 6.464 8.735 -2.608 1.00 83.38 81 LEU A O 1
ATOM 627 N N . THR A 1 82 ? 6.842 6.532 -2.585 1.00 80.38 82 THR A N 1
ATOM 628 C CA . THR A 1 82 ? 7.708 6.529 -3.770 1.00 80.38 82 THR A CA 1
ATOM 629 C C . THR A 1 82 ? 6.912 6.851 -5.038 1.00 80.38 82 THR A C 1
ATOM 631 O O . THR A 1 82 ? 7.370 7.663 -5.840 1.00 80.38 82 THR A O 1
ATOM 634 N N . ILE A 1 83 ? 5.719 6.271 -5.205 1.00 87.12 83 ILE A N 1
ATOM 635 C CA . ILE A 1 83 ? 4.802 6.595 -6.311 1.00 87.12 83 ILE A CA 1
ATOM 636 C C . ILE A 1 83 ? 4.425 8.077 -6.276 1.00 87.12 83 ILE A C 1
ATOM 638 O O . ILE A 1 83 ? 4.569 8.749 -7.294 1.00 87.12 83 ILE A O 1
ATOM 642 N N . GLU A 1 84 ? 4.044 8.596 -5.110 1.00 87.00 84 GLU A N 1
ATOM 643 C CA . GLU A 1 84 ? 3.690 10.009 -4.936 1.00 87.00 84 GLU A CA 1
ATOM 644 C C . GLU A 1 84 ? 4.869 10.938 -5.271 1.00 87.00 84 GLU A C 1
ATOM 646 O O . GLU A 1 84 ? 4.724 11.938 -5.969 1.00 87.00 84 GLU A O 1
ATOM 651 N N . THR A 1 85 ? 6.080 10.578 -4.835 1.00 82.75 85 THR A N 1
ATOM 652 C CA . THR A 1 85 ? 7.282 11.404 -5.035 1.00 82.75 85 THR A CA 1
ATOM 653 C C . THR A 1 85 ? 7.746 11.442 -6.494 1.00 82.75 85 THR A C 1
ATOM 655 O O . THR A 1 85 ? 8.219 12.477 -6.968 1.00 82.75 85 THR A O 1
ATOM 658 N N . PHE A 1 86 ? 7.696 10.308 -7.200 1.00 82.88 86 PHE A N 1
ATOM 659 C CA . PHE A 1 86 ? 8.279 10.173 -8.542 1.00 82.88 86 PHE A CA 1
ATOM 660 C C . PHE A 1 86 ? 7.250 10.184 -9.679 1.00 82.88 86 PHE A C 1
ATOM 662 O O . PHE A 1 86 ? 7.646 10.352 -10.836 1.00 82.88 86 PHE A O 1
ATOM 669 N N . GLY A 1 87 ? 5.964 10.046 -9.358 1.00 86.56 87 GLY A N 1
ATOM 670 C CA . GLY A 1 87 ? 4.848 9.972 -10.295 1.00 86.56 87 GLY A CA 1
ATOM 671 C C . GLY A 1 87 ? 4.535 8.541 -10.742 1.00 86.56 87 GLY A C 1
ATOM 672 O O . GLY A 1 87 ? 5.425 7.787 -11.146 1.00 86.56 87 GLY A O 1
ATOM 673 N N . ALA A 1 88 ? 3.247 8.187 -10.731 1.00 88.25 88 ALA A N 1
ATOM 674 C CA . ALA A 1 88 ? 2.753 6.851 -11.074 1.00 88.25 88 ALA A CA 1
ATOM 675 C C . ALA A 1 88 ? 3.176 6.380 -12.474 1.00 88.25 88 ALA A C 1
ATOM 677 O O . ALA A 1 88 ? 3.662 5.261 -12.616 1.00 88.25 88 ALA A O 1
ATOM 678 N N . GLU A 1 89 ? 3.073 7.237 -13.496 1.00 86.81 89 GLU A N 1
ATOM 679 C CA . GLU A 1 89 ? 3.453 6.884 -14.876 1.00 86.81 89 GLU A CA 1
ATOM 680 C C . GLU A 1 89 ? 4.926 6.485 -14.984 1.00 86.81 89 GLU A C 1
ATOM 682 O O . GLU A 1 89 ? 5.280 5.499 -15.632 1.00 86.81 89 GLU A O 1
ATOM 687 N N . ARG A 1 90 ? 5.795 7.240 -14.306 1.00 84.56 90 ARG A N 1
ATOM 688 C CA . ARG A 1 90 ? 7.231 6.986 -14.301 1.00 84.56 90 ARG A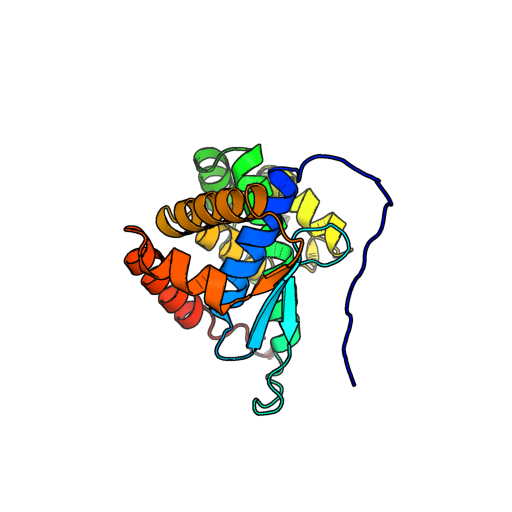 CA 1
ATOM 689 C C . ARG A 1 90 ? 7.555 5.692 -13.568 1.00 84.56 90 ARG A C 1
ATOM 691 O O . ARG A 1 90 ? 8.334 4.889 -14.075 1.00 84.56 90 ARG A O 1
ATOM 698 N N . VAL A 1 91 ? 6.958 5.490 -12.395 1.00 83.75 91 VAL A N 1
ATOM 699 C CA . VAL A 1 91 ? 7.168 4.271 -11.608 1.00 83.75 91 VAL A CA 1
ATOM 700 C C . VAL A 1 91 ? 6.667 3.046 -12.371 1.00 83.75 91 VAL A C 1
ATOM 702 O O . VAL A 1 91 ? 7.388 2.054 -12.425 1.00 83.75 91 VAL A O 1
ATOM 705 N N . ALA A 1 92 ? 5.508 3.124 -13.029 1.00 85.56 92 ALA A N 1
ATOM 706 C CA . ALA A 1 92 ? 4.984 2.046 -13.866 1.00 85.56 92 ALA A CA 1
ATOM 707 C C . ALA A 1 92 ? 5.928 1.715 -15.035 1.00 85.56 92 ALA A C 1
ATOM 709 O O . ALA A 1 92 ? 6.256 0.550 -15.256 1.00 85.56 92 ALA A O 1
ATOM 710 N N . ALA A 1 93 ? 6.424 2.732 -15.748 1.00 80.88 93 ALA A N 1
ATOM 711 C CA . ALA A 1 93 ? 7.355 2.538 -16.858 1.00 80.88 93 ALA A CA 1
ATOM 712 C C . ALA A 1 93 ? 8.680 1.898 -16.408 1.00 80.88 93 ALA A C 1
ATOM 714 O O . ALA A 1 93 ? 9.169 0.974 -17.055 1.00 80.88 93 ALA A O 1
ATOM 715 N N . GLU A 1 94 ? 9.248 2.356 -15.289 1.00 77.75 94 GLU A N 1
ATOM 716 C CA . GLU A 1 94 ? 10.481 1.796 -14.724 1.00 77.75 94 GLU A CA 1
ATOM 717 C C . GLU A 1 94 ? 10.252 0.368 -14.185 1.00 77.75 94 GLU A C 1
ATOM 719 O O . GLU A 1 94 ? 11.105 -0.500 -14.370 1.00 77.75 94 GLU A O 1
ATOM 724 N N . MET A 1 95 ? 9.083 0.080 -13.603 1.00 76.50 95 MET A N 1
ATOM 725 C CA . MET A 1 95 ? 8.709 -1.252 -13.115 1.00 76.50 95 MET A CA 1
ATOM 726 C C . MET A 1 95 ? 8.551 -2.275 -14.248 1.00 76.50 95 MET A C 1
ATOM 728 O O . MET A 1 95 ? 8.997 -3.406 -14.100 1.00 76.50 95 MET A O 1
ATOM 732 N N . HIS A 1 96 ? 7.998 -1.893 -15.404 1.00 72.06 96 HIS A N 1
ATOM 733 C CA . HIS A 1 96 ? 7.861 -2.798 -16.557 1.00 72.06 96 HIS A CA 1
ATOM 734 C C . HIS A 1 96 ? 9.196 -3.281 -17.138 1.00 72.06 96 HIS A C 1
ATOM 736 O O . HIS A 1 96 ? 9.228 -4.260 -17.882 1.00 72.06 96 HIS A O 1
ATOM 742 N N . THR A 1 97 ? 10.304 -2.610 -16.813 1.00 67.50 97 THR A N 1
ATOM 743 C CA . THR A 1 97 ? 11.646 -3.062 -17.208 1.00 67.50 97 THR A CA 1
ATOM 744 C C . THR A 1 97 ? 12.208 -4.143 -16.285 1.00 67.50 97 THR A C 1
ATOM 746 O O . THR A 1 97 ? 13.226 -4.751 -16.611 1.00 67.50 97 THR A O 1
ATOM 749 N N . PHE A 1 98 ? 11.553 -4.405 -15.149 1.00 62.81 98 PHE A N 1
ATOM 750 C CA . PHE A 1 98 ? 11.975 -5.408 -14.181 1.00 62.81 98 PHE A CA 1
ATOM 751 C C . PHE A 1 98 ? 11.370 -6.789 -14.459 1.00 62.81 98 PHE A C 1
ATOM 753 O O . PHE A 1 98 ? 10.195 -6.887 -14.808 1.00 62.81 98 PHE A O 1
ATOM 760 N N . PRO A 1 99 ? 12.132 -7.877 -14.242 1.00 59.34 99 PRO A N 1
ATOM 761 C CA . PRO A 1 99 ? 11.577 -9.225 -14.266 1.00 59.34 99 PRO A CA 1
ATOM 762 C C . PRO A 1 99 ? 10.526 -9.412 -13.163 1.00 59.34 99 PRO A C 1
ATOM 764 O O . PRO A 1 99 ? 10.782 -9.072 -12.008 1.00 59.34 99 PRO A O 1
ATOM 767 N N . GLU A 1 100 ? 9.388 -10.023 -13.501 1.00 56.41 100 GLU A N 1
ATOM 768 C CA . GLU A 1 100 ? 8.300 -10.336 -12.553 1.00 56.41 100 GLU A CA 1
ATOM 769 C C . GLU A 1 100 ? 8.714 -11.356 -11.469 1.00 56.41 100 GLU A C 1
ATOM 771 O O . GLU A 1 100 ? 8.142 -11.379 -10.379 1.00 56.41 100 GLU A O 1
ATOM 776 N N . ASP A 1 101 ? 9.738 -12.177 -11.740 1.00 56.25 101 ASP A N 1
ATOM 777 C CA . ASP A 1 101 ? 10.289 -13.168 -10.810 1.00 56.25 101 ASP A CA 1
ATOM 778 C C . ASP A 1 101 ? 11.755 -12.854 -10.468 1.00 56.25 101 ASP A C 1
ATOM 780 O O . ASP A 1 101 ? 12.619 -12.744 -11.344 1.00 56.25 101 ASP A O 1
ATOM 784 N N . ALA A 1 102 ? 12.043 -12.766 -9.165 1.00 54.62 102 ALA A N 1
ATOM 785 C CA . ALA A 1 102 ? 13.382 -12.564 -8.622 1.00 54.62 102 ALA A CA 1
ATOM 786 C C . ALA A 1 102 ? 14.369 -13.673 -9.032 1.00 54.62 102 ALA A C 1
ATOM 788 O O . ALA A 1 102 ? 15.563 -13.403 -9.157 1.00 54.62 102 ALA A O 1
ATOM 789 N N . SER A 1 103 ? 13.891 -14.897 -9.284 1.00 53.81 103 SER A N 1
ATOM 790 C CA . SER A 1 103 ? 14.708 -16.021 -9.762 1.00 53.81 103 SER A CA 1
ATOM 791 C C . SER A 1 103 ? 15.266 -15.793 -11.175 1.00 53.81 103 SER A C 1
ATOM 793 O O . SER A 1 103 ? 16.344 -16.285 -11.508 1.00 53.81 103 SER A O 1
ATOM 795 N N . ASN A 1 104 ? 14.586 -14.960 -11.970 1.00 50.53 104 ASN A N 1
ATOM 796 C CA . ASN A 1 104 ? 14.997 -14.552 -13.314 1.00 50.53 104 ASN A CA 1
ATOM 797 C C . ASN A 1 104 ? 15.867 -13.283 -13.305 1.00 50.53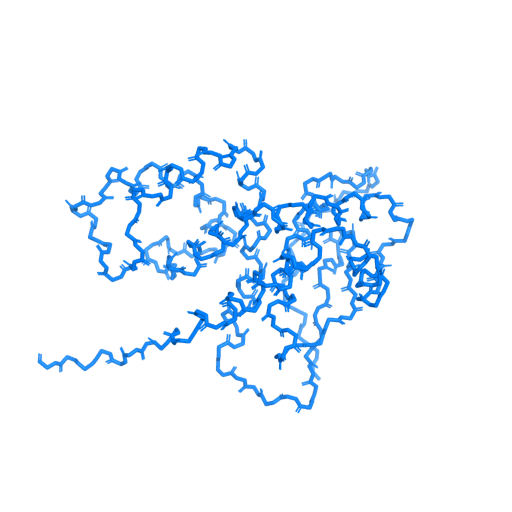 104 ASN A C 1
ATOM 799 O O . ASN A 1 104 ? 16.305 -12.804 -14.357 1.00 50.53 104 ASN A O 1
ATOM 803 N N . MET A 1 105 ? 16.151 -12.724 -12.125 1.00 52.28 105 MET A N 1
ATOM 804 C CA . MET A 1 105 ? 16.983 -11.538 -11.978 1.00 52.28 105 MET A CA 1
ATOM 805 C C . MET A 1 105 ? 18.474 -11.912 -12.027 1.00 52.28 105 MET A C 1
ATOM 807 O O . MET A 1 105 ? 19.143 -12.059 -11.009 1.00 52.28 105 MET A O 1
ATOM 811 N N . SER A 1 106 ? 19.023 -12.041 -13.238 1.00 53.66 106 SER A N 1
ATOM 812 C CA . SER A 1 106 ? 20.476 -12.106 -13.441 1.00 53.66 106 SER A CA 1
ATOM 813 C C . SER A 1 106 ? 21.062 -10.698 -13.549 1.00 53.66 106 SER A C 1
ATOM 815 O O . SER A 1 106 ? 20.746 -9.968 -14.488 1.00 53.66 106 SER A O 1
ATOM 817 N N . LEU A 1 107 ? 21.957 -10.322 -12.627 1.00 50.75 107 LEU A N 1
ATOM 818 C CA . LEU A 1 107 ? 22.680 -9.039 -12.679 1.00 50.75 107 LEU A CA 1
ATOM 819 C C . LEU A 1 107 ? 23.472 -8.859 -13.981 1.00 50.75 107 LEU A C 1
ATOM 821 O O . LEU A 1 107 ? 23.663 -7.733 -14.405 1.00 50.75 107 LEU A O 1
ATOM 825 N N . ALA A 1 108 ? 23.899 -9.946 -14.629 1.00 49.81 108 ALA A N 1
ATOM 826 C CA . ALA A 1 108 ? 24.636 -9.879 -15.890 1.00 49.81 108 ALA A CA 1
ATOM 827 C C . ALA A 1 108 ? 23.759 -9.502 -17.101 1.00 49.81 108 ALA A C 1
ATOM 829 O O . ALA A 1 108 ? 24.294 -9.156 -18.149 1.00 49.81 108 ALA A O 1
ATOM 830 N N . VAL A 1 109 ? 22.431 -9.608 -16.980 1.00 52.06 109 VAL A N 1
ATOM 831 C CA . VAL A 1 109 ? 21.470 -9.373 -18.077 1.00 52.06 109 VAL A CA 1
ATOM 832 C C . VAL A 1 109 ? 20.559 -8.182 -17.776 1.00 52.06 109 VAL A C 1
ATOM 834 O O . VAL A 1 109 ? 20.177 -7.451 -18.681 1.00 52.06 109 VAL A O 1
ATOM 837 N N . ASN A 1 110 ? 20.250 -7.958 -16.498 1.00 51.78 110 ASN A N 1
ATOM 838 C CA . ASN A 1 110 ? 19.266 -6.977 -16.047 1.00 51.78 110 ASN A CA 1
ATOM 839 C C . ASN A 1 110 ? 19.909 -5.803 -15.291 1.00 51.78 110 ASN A C 1
ATOM 841 O O . ASN A 1 110 ? 19.239 -5.162 -14.485 1.00 51.78 110 ASN A O 1
ATOM 845 N N . GLU A 1 111 ? 21.204 -5.537 -15.501 1.00 58.97 111 GLU A N 1
ATOM 846 C CA . GLU A 1 111 ? 21.929 -4.457 -14.815 1.00 58.97 111 GLU A CA 1
ATOM 847 C C . GLU A 1 111 ? 21.282 -3.089 -15.068 1.00 58.97 111 GLU A C 1
ATOM 849 O O . GLU A 1 111 ? 21.036 -2.346 -14.121 1.00 58.97 111 GLU A O 1
ATOM 854 N N . ASP A 1 112 ? 20.933 -2.789 -16.319 1.00 55.28 112 ASP A N 1
ATOM 855 C CA . ASP A 1 112 ? 20.326 -1.510 -16.702 1.00 55.28 112 ASP A CA 1
ATOM 856 C C . ASP A 1 112 ? 18.922 -1.334 -16.118 1.00 55.28 112 ASP A C 1
ATOM 858 O O . ASP A 1 112 ? 18.608 -0.275 -15.566 1.00 55.28 112 ASP A O 1
ATOM 862 N N . ALA A 1 113 ? 18.105 -2.393 -16.168 1.00 53.81 113 ALA A N 1
ATOM 863 C CA . ALA A 1 113 ? 16.809 -2.425 -15.502 1.00 53.81 113 ALA A CA 1
ATOM 864 C C . ALA A 1 113 ? 17.005 -2.165 -14.008 1.00 53.81 113 ALA A C 1
ATOM 866 O O . ALA A 1 113 ? 16.469 -1.193 -13.481 1.00 53.81 113 ALA A O 1
ATOM 867 N N . TYR A 1 114 ? 17.880 -2.940 -13.354 1.00 56.47 114 TYR A N 1
ATOM 868 C CA . TYR A 1 114 ? 18.211 -2.778 -11.943 1.00 56.47 114 TYR A CA 1
ATOM 869 C C . TYR A 1 114 ? 18.617 -1.348 -11.597 1.00 56.47 114 TYR A C 1
ATOM 871 O O . TYR A 1 114 ? 18.073 -0.769 -10.659 1.00 56.47 114 TYR A O 1
ATOM 879 N N . LEU A 1 115 ? 19.523 -0.744 -12.363 1.00 58.59 115 LEU A N 1
ATOM 880 C CA . LEU A 1 115 ? 19.968 0.631 -12.156 1.00 58.59 115 LEU A CA 1
ATOM 881 C C . LEU A 1 115 ? 18.830 1.654 -12.298 1.00 58.59 115 LEU A C 1
ATOM 883 O O . LEU A 1 115 ? 18.819 2.622 -11.529 1.00 58.59 115 LEU A O 1
ATOM 887 N N . ALA A 1 116 ? 17.871 1.433 -13.203 1.00 62.16 116 ALA A N 1
ATOM 888 C CA . ALA A 1 116 ? 16.717 2.310 -13.395 1.00 62.16 116 ALA A CA 1
ATOM 889 C C . ALA A 1 116 ? 15.797 2.332 -12.161 1.00 62.16 116 ALA A C 1
ATOM 891 O O . ALA A 1 116 ? 15.548 3.398 -11.596 1.00 62.16 116 ALA A O 1
ATOM 892 N N . PHE A 1 117 ? 15.380 1.168 -11.658 1.00 61.84 117 PHE A N 1
ATOM 893 C CA . PHE A 1 117 ? 14.431 1.088 -10.534 1.00 61.84 117 PHE A CA 1
ATOM 894 C C . PHE A 1 117 ? 15.099 1.139 -9.154 1.00 61.84 117 PHE A C 1
ATOM 896 O O . PHE A 1 117 ? 14.448 1.428 -8.149 1.00 61.84 117 PHE A O 1
ATOM 903 N N . LYS A 1 118 ? 16.417 0.903 -9.059 1.00 62.03 118 LYS A N 1
ATOM 904 C CA . LYS A 1 118 ? 17.170 0.932 -7.789 1.00 62.03 118 LYS A CA 1
ATOM 905 C C . LYS A 1 118 ? 16.938 2.218 -6.998 1.00 62.03 118 LYS A C 1
ATOM 907 O O . LYS A 1 118 ? 17.010 2.192 -5.770 1.00 62.03 118 LYS A O 1
ATOM 912 N N . ARG A 1 119 ? 16.670 3.348 -7.663 1.00 62.84 119 ARG A N 1
ATOM 913 C CA . ARG A 1 119 ? 16.370 4.628 -6.997 1.00 62.84 119 ARG A CA 1
ATOM 914 C C . ARG A 1 119 ? 15.043 4.581 -6.229 1.00 62.84 119 ARG A C 1
ATOM 916 O O . ARG A 1 119 ? 15.023 5.064 -5.100 1.00 62.84 119 ARG A O 1
ATOM 923 N N . ASN A 1 120 ? 14.025 3.924 -6.779 1.00 55.78 120 ASN A N 1
ATOM 924 C CA . ASN A 1 120 ? 12.706 3.717 -6.164 1.00 55.78 120 ASN A CA 1
ATOM 925 C C . ASN A 1 120 ? 12.742 2.631 -5.078 1.00 55.78 120 ASN A C 1
ATOM 927 O O . ASN A 1 120 ? 11.978 2.659 -4.122 1.00 55.78 120 ASN A O 1
ATOM 931 N N . LEU A 1 121 ? 13.686 1.696 -5.192 1.00 58.22 121 LEU A N 1
ATOM 932 C CA . LEU A 1 121 ? 13.902 0.614 -4.229 1.00 58.22 121 LEU A CA 1
ATOM 933 C C . LEU A 1 121 ? 14.778 1.014 -3.035 1.00 58.22 121 LEU A C 1
ATOM 935 O O . LEU A 1 121 ? 14.733 0.383 -1.978 1.00 58.22 121 LEU A O 1
ATOM 939 N N . ARG A 1 122 ? 15.611 2.048 -3.191 1.00 61.22 122 ARG A N 1
ATOM 940 C CA . ARG A 1 122 ? 16.577 2.491 -2.174 1.00 61.22 122 ARG A CA 1
ATOM 941 C C . ARG A 1 122 ? 15.933 2.842 -0.825 1.00 61.22 122 ARG A C 1
ATOM 943 O O . ARG A 1 122 ? 16.554 2.512 0.186 1.00 61.22 122 ARG A O 1
ATOM 950 N N . PRO A 1 123 ? 14.752 3.488 -0.762 1.00 54.91 123 PRO A N 1
ATOM 951 C CA . PRO A 1 123 ? 14.061 3.734 0.502 1.00 54.91 123 PRO A CA 1
ATOM 952 C C . PRO A 1 123 ? 13.648 2.433 1.201 1.00 54.91 123 PRO A C 1
ATOM 954 O O . PRO A 1 123 ? 13.893 2.290 2.396 1.00 54.91 123 PRO A O 1
ATOM 957 N N . VAL A 1 124 ? 13.140 1.448 0.449 1.00 53.31 124 VAL A N 1
ATOM 958 C CA . VAL A 1 124 ? 12.743 0.141 0.997 1.00 53.31 124 VAL A CA 1
ATOM 959 C C . VAL A 1 124 ? 13.965 -0.626 1.509 1.00 53.31 124 VAL A C 1
ATOM 961 O O . VAL A 1 124 ? 14.001 -1.047 2.660 1.00 53.31 124 VAL A O 1
ATOM 964 N N . ALA A 1 125 ? 15.025 -0.732 0.705 1.00 52.38 125 ALA A N 1
ATOM 965 C CA . ALA A 1 125 ? 16.247 -1.434 1.104 1.00 52.38 125 ALA A CA 1
ATOM 966 C C . ALA A 1 125 ? 16.904 -0.828 2.362 1.00 52.38 125 ALA A C 1
ATOM 968 O O . ALA A 1 125 ? 17.452 -1.552 3.192 1.00 52.38 125 ALA A O 1
ATOM 969 N N . ARG A 1 126 ? 16.831 0.501 2.528 1.00 54.84 126 ARG A N 1
ATOM 970 C CA . ARG A 1 126 ? 17.335 1.202 3.720 1.00 54.84 126 ARG A CA 1
ATOM 971 C C . ARG A 1 126 ? 16.490 0.940 4.963 1.00 54.84 126 ARG A C 1
ATOM 973 O O . ARG A 1 126 ? 17.067 0.745 6.026 1.00 54.84 126 ARG A O 1
ATOM 980 N N . ALA A 1 127 ? 15.164 0.936 4.833 1.00 47.94 127 ALA A N 1
ATOM 981 C CA . ALA A 1 127 ? 14.250 0.786 5.963 1.00 47.94 127 ALA A CA 1
ATOM 982 C C . ALA A 1 127 ? 14.326 -0.603 6.617 1.00 47.94 127 ALA A C 1
ATOM 984 O O . ALA A 1 127 ? 14.195 -0.716 7.831 1.00 47.94 127 ALA A O 1
ATOM 985 N N . PHE A 1 128 ? 14.587 -1.653 5.834 1.00 50.06 128 PHE A N 1
ATOM 986 C CA . PHE A 1 128 ? 14.590 -3.029 6.342 1.00 50.06 128 PHE A CA 1
ATOM 987 C C . PHE A 1 128 ? 15.988 -3.606 6.609 1.00 50.06 128 PHE A C 1
A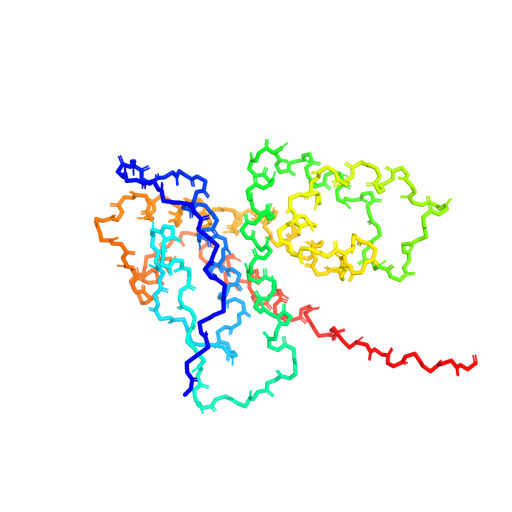TOM 989 O O . PHE A 1 128 ? 16.095 -4.778 6.962 1.00 50.06 128 PHE A O 1
ATOM 996 N N . LEU A 1 129 ? 17.062 -2.818 6.436 1.00 49.81 129 LEU A N 1
ATOM 997 C CA . LEU A 1 129 ? 18.459 -3.293 6.507 1.00 49.81 129 LEU A CA 1
ATOM 998 C C . LEU A 1 129 ? 18.711 -4.550 5.648 1.00 49.81 129 LEU A C 1
ATOM 1000 O O . LEU A 1 129 ? 19.617 -5.339 5.921 1.00 49.81 129 LEU A O 1
ATOM 1004 N N . LEU A 1 130 ? 17.903 -4.745 4.606 1.00 43.53 130 LEU A N 1
ATOM 1005 C CA . LEU A 1 130 ? 18.003 -5.900 3.728 1.00 43.53 130 LEU A CA 1
ATOM 1006 C C . LEU A 1 130 ? 19.134 -5.646 2.741 1.00 43.53 130 LEU A C 1
ATOM 1008 O O . LEU A 1 130 ? 19.238 -4.563 2.157 1.00 43.53 130 LEU A O 1
ATOM 1012 N N . ASN A 1 131 ? 19.968 -6.660 2.503 1.00 40.28 131 ASN A N 1
ATOM 1013 C CA . ASN A 1 131 ? 20.774 -6.655 1.292 1.00 40.28 131 ASN A CA 1
ATOM 1014 C C . ASN A 1 131 ? 19.782 -6.582 0.121 1.00 40.28 131 ASN A C 1
ATOM 1016 O O . ASN A 1 131 ? 18.908 -7.446 0.061 1.00 40.28 131 ASN A O 1
ATOM 1020 N N . PRO A 1 132 ? 19.882 -5.599 -0.793 1.00 43.16 132 PRO A N 1
ATOM 1021 C CA . PRO A 1 132 ? 18.999 -5.520 -1.951 1.00 43.16 132 PRO A CA 1
ATOM 1022 C C . PRO A 1 132 ? 18.871 -6.880 -2.655 1.00 43.16 132 PRO A C 1
ATOM 1024 O O . PRO A 1 132 ? 17.779 -7.299 -2.988 1.00 43.16 132 PRO A O 1
ATOM 1027 N N . LEU A 1 133 ? 19.950 -7.660 -2.746 1.00 43.25 133 LEU A N 1
ATOM 1028 C CA . LEU A 1 133 ? 19.947 -8.988 -3.374 1.00 43.25 133 LEU A CA 1
ATOM 1029 C C . LEU A 1 133 ? 19.136 -10.073 -2.633 1.00 43.25 133 LEU A C 1
ATOM 1031 O O . LEU A 1 133 ? 18.923 -11.141 -3.191 1.00 43.25 133 LEU A O 1
ATOM 1035 N N . GLN A 1 134 ? 18.731 -9.834 -1.384 1.00 44.28 134 GLN A N 1
ATOM 1036 C CA . GLN A 1 134 ? 17.993 -10.772 -0.522 1.00 44.28 134 GLN A CA 1
ATOM 1037 C C . GLN A 1 134 ? 16.539 -10.355 -0.283 1.00 44.28 134 GLN A C 1
ATOM 1039 O O . GLN A 1 134 ? 15.795 -11.069 0.386 1.00 44.28 134 GLN A O 1
ATOM 1044 N N . VAL A 1 135 ? 16.139 -9.196 -0.799 1.00 49.31 135 VAL A N 1
ATOM 1045 C CA . VAL A 1 135 ? 14.744 -8.779 -0.820 1.00 49.31 135 VAL A CA 1
ATOM 1046 C C . VAL A 1 135 ? 13.994 -9.727 -1.754 1.00 49.31 135 VAL A C 1
ATOM 1048 O O . VAL A 1 135 ? 14.419 -9.928 -2.890 1.00 49.31 135 VAL A O 1
ATOM 1051 N N . GLU A 1 136 ? 12.875 -10.301 -1.309 1.00 60.59 136 GLU A N 1
ATOM 1052 C CA . GLU A 1 136 ? 11.944 -10.975 -2.218 1.00 60.59 136 GLU A CA 1
ATOM 1053 C C . GLU A 1 136 ? 11.326 -9.913 -3.134 1.00 60.59 136 GLU A C 1
ATOM 1055 O O . GLU A 1 136 ? 10.305 -9.303 -2.829 1.00 60.59 136 GLU A O 1
ATOM 1060 N N . TRP A 1 137 ? 12.024 -9.600 -4.226 1.00 64.75 137 TRP A N 1
ATOM 1061 C CA . TRP A 1 137 ? 11.690 -8.510 -5.140 1.00 64.75 137 TRP A CA 1
ATOM 1062 C C . TRP A 1 137 ? 10.281 -8.626 -5.707 1.00 64.75 137 TRP A C 1
ATOM 1064 O O . TRP A 1 137 ? 9.613 -7.611 -5.869 1.00 64.75 137 TRP A O 1
ATOM 1074 N N . SER A 1 138 ? 9.811 -9.855 -5.917 1.00 64.56 138 SER A N 1
ATOM 1075 C CA . SER A 1 138 ? 8.428 -10.174 -6.272 1.00 64.56 138 SER A CA 1
ATOM 1076 C C . SER A 1 138 ? 7.424 -9.547 -5.299 1.00 64.56 138 SER A C 1
ATOM 1078 O O . SER A 1 138 ? 6.421 -8.982 -5.722 1.00 64.56 138 SER A O 1
ATOM 1080 N N . THR A 1 139 ? 7.722 -9.556 -4.001 1.00 70.38 139 THR A N 1
ATOM 1081 C CA . THR A 1 139 ? 6.875 -8.986 -2.948 1.00 70.38 139 THR A CA 1
ATOM 1082 C C . THR A 1 139 ? 6.841 -7.454 -3.004 1.00 70.38 139 THR A C 1
ATOM 1084 O O . THR A 1 139 ? 5.777 -6.860 -2.828 1.00 70.38 139 THR A O 1
ATOM 1087 N N . ILE A 1 140 ? 7.966 -6.798 -3.318 1.00 74.62 140 ILE A N 1
ATOM 1088 C CA . ILE A 1 140 ? 8.001 -5.339 -3.529 1.00 74.62 140 ILE A CA 1
ATOM 1089 C C . ILE A 1 140 ? 7.282 -4.946 -4.822 1.00 74.62 140 ILE A C 1
ATOM 1091 O O . ILE A 1 140 ? 6.497 -4.000 -4.818 1.00 74.62 140 ILE A O 1
ATOM 1095 N N . LEU A 1 141 ? 7.538 -5.656 -5.922 1.00 76.75 141 LEU A N 1
ATOM 1096 C CA . LEU A 1 141 ? 6.901 -5.390 -7.213 1.00 76.75 141 LEU A CA 1
ATOM 1097 C C . LEU A 1 141 ? 5.384 -5.539 -7.102 1.00 76.75 141 LEU A C 1
ATOM 1099 O O . LEU A 1 141 ? 4.657 -4.642 -7.512 1.00 76.75 141 LEU A O 1
ATOM 1103 N N . LYS A 1 142 ? 4.905 -6.583 -6.417 1.00 79.06 142 LYS A N 1
ATOM 1104 C CA . LYS A 1 142 ? 3.477 -6.764 -6.129 1.00 79.06 142 LYS A CA 1
ATOM 1105 C C . LYS A 1 142 ? 2.884 -5.626 -5.298 1.00 79.06 142 LYS A C 1
ATOM 1107 O O . LYS A 1 142 ? 1.732 -5.263 -5.519 1.00 79.06 142 LYS A O 1
ATOM 1112 N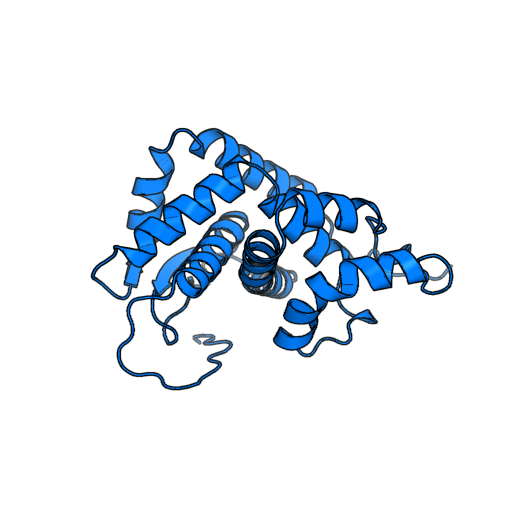 N . ALA A 1 143 ? 3.643 -5.039 -4.369 1.00 85.12 143 ALA A N 1
ATOM 1113 C CA . ALA A 1 143 ? 3.195 -3.840 -3.662 1.00 85.12 143 ALA A CA 1
ATOM 1114 C C . ALA A 1 143 ? 3.061 -2.644 -4.617 1.00 85.12 143 ALA A C 1
ATOM 1116 O O . ALA A 1 143 ? 2.028 -1.982 -4.603 1.00 85.12 143 ALA A O 1
ATOM 1117 N N . PHE A 1 144 ? 4.059 -2.386 -5.467 1.00 86.31 144 PHE A N 1
ATOM 1118 C CA . PHE A 1 144 ? 3.980 -1.311 -6.462 1.00 86.31 144 PHE A CA 1
ATOM 1119 C C . PHE A 1 144 ? 2.815 -1.509 -7.436 1.00 86.31 144 PHE A C 1
ATOM 1121 O O . PHE A 1 144 ? 2.023 -0.590 -7.606 1.00 86.31 144 PHE A O 1
ATOM 1128 N N . GLU A 1 145 ? 2.654 -2.704 -8.008 1.00 87.81 145 GLU A N 1
ATOM 1129 C CA . GLU A 1 145 ? 1.522 -3.046 -8.881 1.00 87.81 145 GLU A CA 1
ATOM 1130 C C . GLU A 1 145 ? 0.177 -2.761 -8.217 1.00 87.81 145 GLU A C 1
ATOM 1132 O O . GLU A 1 145 ? -0.728 -2.223 -8.849 1.00 87.81 145 GLU A O 1
ATOM 1137 N N . PHE A 1 146 ? 0.047 -3.109 -6.936 1.00 91.38 146 PHE A N 1
ATOM 1138 C CA . PHE A 1 146 ? -1.172 -2.880 -6.177 1.00 91.38 146 PHE A CA 1
ATOM 1139 C C . PHE A 1 146 ? -1.452 -1.385 -5.967 1.00 91.38 146 PHE A C 1
ATOM 1141 O O . PHE A 1 146 ? -2.574 -0.946 -6.203 1.00 91.38 146 PHE A O 1
ATOM 1148 N N . PHE A 1 147 ? -0.444 -0.590 -5.589 1.00 92.88 147 PHE A N 1
ATOM 1149 C CA . PHE A 1 147 ? -0.599 0.858 -5.380 1.00 92.88 147 PHE A CA 1
ATOM 1150 C C . PHE A 1 147 ? -0.679 1.682 -6.672 1.00 92.88 147 PHE A C 1
ATOM 1152 O O . PHE A 1 147 ? -1.068 2.842 -6.614 1.00 92.88 147 PHE A O 1
ATOM 1159 N N . LEU A 1 148 ? -0.354 1.105 -7.831 1.00 92.81 148 LEU A N 1
ATOM 1160 C CA . LEU A 1 148 ? -0.561 1.736 -9.140 1.00 92.81 148 LEU A CA 1
ATOM 1161 C C . LEU A 1 148 ? -2.008 1.612 -9.651 1.00 92.81 148 LEU A C 1
ATOM 1163 O O . LEU A 1 148 ? -2.351 2.226 -10.661 1.00 92.81 148 LEU A O 1
ATOM 1167 N N . LEU A 1 149 ? -2.865 0.825 -8.988 1.00 94.56 149 LEU A N 1
ATOM 1168 C CA . LEU A 1 149 ? -4.285 0.740 -9.331 1.00 94.56 149 LEU A CA 1
ATOM 1169 C C . LEU A 1 149 ? -5.012 2.021 -8.919 1.00 94.56 149 LEU A C 1
ATOM 1171 O O . LEU A 1 149 ? -4.893 2.468 -7.778 1.00 94.56 149 LEU A O 1
ATOM 1175 N N . THR A 1 150 ? -5.820 2.569 -9.827 1.00 94.81 150 THR A N 1
ATOM 1176 C CA . THR A 1 150 ? -6.526 3.843 -9.628 1.00 94.81 150 THR A CA 1
ATOM 1177 C C . THR A 1 150 ? -7.376 3.851 -8.360 1.00 94.81 150 THR A C 1
ATOM 1179 O O . THR A 1 150 ? -7.355 4.817 -7.608 1.00 94.81 150 THR A O 1
ATOM 1182 N N . GLU A 1 151 ? -8.098 2.771 -8.079 1.00 95.81 151 GLU A N 1
ATOM 1183 C CA . GLU A 1 151 ? -9.002 2.692 -6.931 1.00 95.81 151 GLU A CA 1
ATOM 1184 C C . GLU A 1 151 ? -8.249 2.521 -5.606 1.00 95.81 151 GLU A C 1
ATOM 1186 O O . GLU A 1 151 ? -8.746 2.916 -4.551 1.00 95.81 151 GLU A O 1
ATOM 1191 N N . VAL A 1 152 ? -7.035 1.960 -5.654 1.00 96.06 152 VAL A N 1
ATOM 1192 C CA . VAL A 1 152 ? -6.143 1.858 -4.492 1.00 96.06 152 VAL A CA 1
ATOM 1193 C C . VAL A 1 152 ? -5.529 3.221 -4.190 1.00 96.06 152 VAL A C 1
ATOM 1195 O O . VAL A 1 152 ? -5.557 3.650 -3.039 1.00 96.06 152 VAL A O 1
ATOM 1198 N N . ASP A 1 153 ? -5.043 3.926 -5.210 1.00 94.69 153 ASP A N 1
ATOM 1199 C CA . ASP A 1 153 ? -4.524 5.289 -5.082 1.00 94.69 153 ASP A CA 1
ATOM 1200 C C . ASP A 1 153 ? -5.583 6.256 -4.525 1.00 94.69 153 ASP A C 1
ATOM 1202 O O . ASP A 1 153 ? -5.356 6.935 -3.520 1.00 94.69 153 ASP A O 1
ATOM 1206 N N . GLN A 1 154 ? -6.797 6.227 -5.087 1.00 95.81 154 GLN A N 1
ATOM 1207 C CA . GLN A 1 154 ? -7.931 7.015 -4.597 1.00 95.81 154 GLN A CA 1
ATOM 1208 C C . GLN A 1 154 ? -8.248 6.724 -3.126 1.00 95.81 154 GLN A C 1
ATOM 1210 O O . GLN A 1 154 ? -8.467 7.655 -2.347 1.00 95.81 154 GLN A O 1
ATOM 1215 N N . ALA A 1 155 ? -8.233 5.449 -2.724 1.00 96.44 155 ALA A N 1
ATOM 1216 C CA . ALA A 1 155 ? -8.463 5.060 -1.339 1.00 96.44 155 ALA A CA 1
ATOM 1217 C C . ALA A 1 155 ? -7.369 5.577 -0.398 1.00 96.44 155 ALA A C 1
ATOM 1219 O O . ALA A 1 155 ? -7.677 6.081 0.684 1.00 96.44 155 ALA A O 1
ATOM 1220 N N . VAL A 1 156 ? -6.101 5.488 -0.802 1.00 94.69 156 VAL A N 1
ATOM 1221 C CA . VAL A 1 156 ? -4.975 5.967 0.005 1.00 94.69 156 VAL A CA 1
ATOM 1222 C C . VAL A 1 156 ? -4.999 7.491 0.141 1.00 94.69 156 VAL A C 1
ATOM 1224 O O . VAL A 1 156 ? -4.869 8.000 1.255 1.00 94.69 156 VAL A O 1
ATOM 1227 N N . CYS A 1 157 ? -5.245 8.223 -0.946 1.00 93.50 157 CYS A N 1
ATOM 1228 C CA . CYS A 1 157 ? -5.376 9.681 -0.927 1.00 93.50 157 CYS A CA 1
ATOM 1229 C C . CYS A 1 157 ? -6.552 10.146 -0.053 1.00 93.50 157 CYS A C 1
ATOM 1231 O O . CYS A 1 157 ? -6.417 11.071 0.759 1.00 93.50 157 CYS A O 1
ATOM 1233 N N . PHE A 1 158 ? -7.703 9.476 -0.176 1.00 94.94 158 PHE A N 1
ATOM 1234 C CA . PHE A 1 158 ? -8.868 9.726 0.669 1.00 94.94 158 PHE A CA 1
ATOM 1235 C C . PHE A 1 158 ? -8.536 9.520 2.149 1.00 94.94 158 PHE A C 1
ATOM 1237 O O . PHE A 1 158 ? -8.733 10.425 2.960 1.00 94.94 158 PHE A O 1
ATOM 1244 N N . LEU A 1 159 ? -7.976 8.362 2.508 1.00 93.69 159 LEU A N 1
ATOM 1245 C CA . LEU A 1 159 ? -7.621 8.062 3.893 1.00 93.69 159 LEU A CA 1
ATOM 1246 C C . LEU A 1 159 ? -6.548 8.995 4.446 1.00 93.69 159 LEU A C 1
ATOM 1248 O O . LEU A 1 159 ? -6.653 9.399 5.598 1.00 93.69 159 LEU A O 1
ATOM 1252 N N . SER A 1 160 ? -5.562 9.387 3.639 1.00 90.56 160 SER A N 1
ATOM 1253 C CA . SER A 1 160 ? -4.563 10.381 4.040 1.00 90.56 160 SER A CA 1
ATOM 1254 C C . SER A 1 160 ? -5.236 11.697 4.446 1.00 90.56 160 SER A C 1
ATOM 1256 O O . SER A 1 160 ? -4.932 12.259 5.498 1.00 90.56 160 SER A O 1
ATOM 1258 N N . SER A 1 161 ? -6.248 12.130 3.687 1.00 91.06 161 SER A N 1
ATOM 1259 C CA . SER A 1 161 ? -7.038 13.330 3.994 1.00 91.06 161 SER A CA 1
ATOM 1260 C C . SER A 1 161 ? -7.888 13.163 5.263 1.00 91.06 161 SER A C 1
ATOM 1262 O O . SER A 1 161 ? -7.959 14.069 6.101 1.00 91.06 161 SER A O 1
ATOM 1264 N N . VAL A 1 162 ? -8.503 11.988 5.451 1.00 90.31 162 VAL A N 1
ATOM 1265 C CA . VAL A 1 162 ? -9.231 11.636 6.685 1.00 90.31 162 VAL A CA 1
ATOM 1266 C C . VAL A 1 162 ? -8.288 11.680 7.889 1.00 90.31 162 VAL A C 1
ATOM 1268 O O . VAL A 1 162 ? -8.623 12.255 8.920 1.00 90.31 162 VAL A O 1
ATOM 1271 N N . PHE A 1 163 ? -7.086 11.125 7.759 1.00 88.94 163 PHE A N 1
ATOM 1272 C CA . PHE A 1 163 ? -6.085 11.069 8.822 1.00 88.94 163 PHE A CA 1
ATOM 1273 C C . PHE A 1 163 ? -5.517 12.445 9.155 1.00 88.94 163 PHE A C 1
ATOM 1275 O O . PHE A 1 163 ? -5.338 12.769 10.330 1.00 88.94 163 PHE A O 1
ATOM 1282 N N . GLN A 1 164 ? -5.292 13.286 8.150 1.00 86.50 164 GLN A N 1
ATOM 1283 C CA . GLN A 1 164 ? -4.810 14.646 8.350 1.00 86.50 164 GLN A CA 1
ATOM 1284 C C . GLN A 1 164 ? -5.841 15.523 9.076 1.00 86.50 164 GLN A C 1
ATOM 1286 O O . GLN A 1 164 ? -5.475 16.336 9.922 1.00 86.50 164 GLN A O 1
ATOM 1291 N N . SER A 1 165 ? -7.131 15.336 8.779 1.00 84.94 165 SER A N 1
ATOM 1292 C CA . SER A 1 165 ? -8.232 16.106 9.376 1.00 84.94 165 SER A CA 1
ATOM 1293 C C . SER A 1 165 ? -8.762 15.535 10.698 1.00 84.94 165 SER A C 1
ATOM 1295 O O . SER A 1 165 ? -9.536 16.203 11.390 1.00 84.94 165 SER A O 1
ATOM 1297 N N . HIS A 1 166 ? -8.356 14.322 11.085 1.00 84.88 166 HIS A N 1
ATOM 1298 C CA . HIS A 1 166 ? -8.831 13.698 12.315 1.00 84.88 166 HIS A CA 1
ATOM 1299 C C . HIS A 1 166 ? -8.288 14.424 13.553 1.00 84.88 166 HIS A C 1
ATOM 1301 O O . HIS A 1 166 ? -7.091 14.650 13.674 1.00 84.88 166 HIS A O 1
ATOM 1307 N N . GLN A 1 167 ? -9.140 14.767 14.516 1.00 76.06 167 GLN A N 1
ATOM 1308 C CA . GLN A 1 167 ? -8.697 15.535 15.691 1.00 76.06 167 GLN A CA 1
ATOM 1309 C C . GLN A 1 167 ? -7.953 14.681 16.726 1.00 76.06 167 GLN A C 1
ATOM 1311 O O . GLN A 1 167 ? -7.102 15.190 17.448 1.00 76.06 167 GLN A O 1
ATOM 1316 N N . ASN A 1 168 ? -8.264 13.385 16.790 1.00 79.31 168 ASN A N 1
ATOM 1317 C CA . ASN A 1 168 ? -7.645 12.451 17.726 1.00 79.31 168 ASN A CA 1
ATOM 1318 C C . ASN A 1 168 ? -6.458 11.740 17.083 1.00 79.31 168 ASN A C 1
ATOM 1320 O O . ASN A 1 168 ? -6.428 11.550 15.870 1.00 79.31 168 ASN A O 1
ATOM 1324 N N . ASP A 1 169 ? -5.504 11.298 17.894 1.00 77.94 169 ASP A N 1
ATOM 1325 C CA . ASP A 1 169 ? -4.314 10.569 17.429 1.00 77.94 169 ASP A CA 1
ATOM 1326 C C . ASP A 1 169 ? -4.572 9.090 17.141 1.00 77.94 169 ASP A C 1
ATOM 1328 O O . ASP A 1 169 ? -3.677 8.381 16.697 1.00 77.94 169 ASP A O 1
ATOM 1332 N N . LEU A 1 170 ? -5.792 8.620 17.388 1.00 81.00 170 LEU A N 1
ATOM 1333 C CA . LEU A 1 170 ? -6.215 7.249 17.160 1.00 81.00 170 LEU A CA 1
ATOM 1334 C C . LEU A 1 170 ? -7.573 7.254 16.475 1.00 81.00 170 LEU A C 1
ATOM 1336 O O . LEU A 1 170 ? -8.510 7.894 16.952 1.00 81.00 170 LEU A O 1
ATOM 1340 N N . ILE A 1 171 ? -7.681 6.478 15.404 1.00 86.88 171 ILE A N 1
ATOM 1341 C CA . ILE A 1 171 ? -8.933 6.230 14.694 1.00 86.88 171 ILE A CA 1
ATOM 1342 C C . ILE A 1 171 ? -9.187 4.718 14.637 1.00 86.88 171 ILE A C 1
ATOM 1344 O O . ILE A 1 171 ? -8.279 3.934 14.353 1.00 86.88 171 ILE A O 1
ATOM 1348 N N . SER A 1 172 ? -10.398 4.276 14.984 1.00 88.50 172 SER A N 1
ATOM 1349 C CA . SER A 1 172 ? -10.742 2.847 15.011 1.00 88.50 172 SER A CA 1
ATOM 1350 C C . SER A 1 172 ? -10.891 2.283 13.601 1.00 88.50 172 SER A C 1
ATOM 1352 O O . SER A 1 172 ? -11.308 2.990 12.687 1.00 88.50 172 SER A O 1
ATOM 1354 N N . HIS A 1 173 ? -10.601 0.990 13.426 1.00 89.25 173 HIS A N 1
ATOM 1355 C CA . HIS A 1 173 ? -10.823 0.308 12.148 1.00 89.25 173 HIS A CA 1
ATOM 1356 C C . HIS A 1 173 ? -12.263 0.479 11.649 1.00 89.25 173 HIS A C 1
ATOM 1358 O O . HIS A 1 173 ? -12.440 0.817 10.483 1.00 89.25 173 HIS A O 1
ATOM 1364 N N . GLU A 1 174 ? -13.257 0.316 12.528 1.00 89.25 174 GLU A N 1
ATOM 1365 C CA . GLU A 1 174 ? -14.680 0.524 12.217 1.00 89.25 174 GLU A CA 1
ATOM 1366 C C . GLU A 1 174 ? -14.934 1.940 11.688 1.00 89.25 174 GLU A C 1
ATOM 1368 O O . GLU A 1 174 ? -15.501 2.102 10.614 1.00 89.25 174 GLU A O 1
ATOM 1373 N N . GLY A 1 175 ? -14.411 2.968 12.367 1.00 89.00 175 GLY A N 1
ATOM 1374 C CA . GLY A 1 175 ? -14.590 4.359 11.948 1.00 89.00 175 GLY A CA 1
ATOM 1375 C C . GLY A 1 175 ? -13.918 4.696 10.614 1.00 89.00 175 GLY A C 1
ATOM 1376 O O . GLY A 1 175 ? -14.392 5.574 9.895 1.00 89.00 175 GLY A O 1
ATOM 1377 N N . ILE A 1 176 ? -12.827 4.010 10.260 1.00 90.75 176 ILE A N 1
ATOM 1378 C CA . ILE A 1 176 ? -12.201 4.130 8.934 1.00 90.75 176 ILE A CA 1
ATOM 1379 C C . ILE A 1 176 ? -13.033 3.392 7.885 1.00 90.75 176 ILE A C 1
ATOM 1381 O O . ILE A 1 176 ? -13.308 3.928 6.813 1.00 90.75 176 ILE A O 1
ATOM 1385 N N . PHE A 1 177 ? -13.423 2.156 8.193 1.00 91.94 177 PHE A N 1
ATOM 1386 C CA . PHE A 1 177 ? -14.123 1.277 7.269 1.00 91.94 177 PHE A CA 1
ATOM 1387 C C . PHE A 1 177 ? -15.491 1.842 6.891 1.00 91.94 177 PHE A C 1
ATOM 1389 O O . PHE A 1 177 ? -15.816 1.886 5.707 1.00 91.94 177 PHE A O 1
ATOM 1396 N N . ASP A 1 178 ? -16.231 2.376 7.863 1.00 92.44 178 ASP A N 1
ATOM 1397 C CA . ASP A 1 178 ? -17.515 3.037 7.639 1.00 92.44 178 ASP A CA 1
ATOM 1398 C C . ASP A 1 178 ? -17.389 4.224 6.683 1.00 92.44 178 ASP A C 1
ATOM 1400 O O . ASP A 1 178 ? -18.286 4.468 5.889 1.00 92.44 178 ASP A O 1
ATOM 1404 N N . GLN A 1 179 ? -16.271 4.952 6.694 1.00 92.69 179 GLN A N 1
ATOM 1405 C CA . GLN A 1 179 ? -16.053 6.050 5.749 1.00 92.69 179 GLN A CA 1
ATOM 1406 C C . GLN A 1 179 ? -15.677 5.552 4.350 1.00 92.69 179 GLN A C 1
ATOM 1408 O O . GLN A 1 179 ? -16.090 6.155 3.358 1.00 92.69 179 GLN A O 1
ATOM 1413 N N . LEU A 1 180 ? -14.913 4.459 4.269 1.00 92.69 180 LEU A N 1
ATOM 1414 C CA . LEU A 1 180 ? -14.478 3.855 3.010 1.00 92.69 180 LEU A CA 1
ATOM 1415 C C . LEU A 1 180 ? -15.632 3.242 2.220 1.00 92.69 180 LEU A C 1
ATOM 1417 O O . LEU A 1 180 ? -15.690 3.439 1.012 1.00 92.69 180 LEU A O 1
ATOM 1421 N N . VAL A 1 181 ? -16.543 2.515 2.876 1.00 94.62 181 VAL A N 1
ATOM 1422 C CA . VAL A 1 181 ? -17.608 1.751 2.192 1.00 94.62 181 VAL A CA 1
ATOM 1423 C C . VAL A 1 181 ? -18.584 2.620 1.398 1.00 94.62 181 VAL A C 1
ATOM 1425 O O . VAL A 1 181 ? -19.239 2.119 0.487 1.00 94.62 181 VAL A O 1
ATOM 1428 N N . PHE A 1 182 ? -18.683 3.910 1.727 1.00 94.06 182 PHE A N 1
ATOM 1429 C CA . PHE A 1 182 ? -19.555 4.862 1.035 1.00 94.06 182 PHE A CA 1
ATOM 1430 C C . PHE A 1 182 ? -18.870 5.610 -0.113 1.00 94.06 182 PHE A C 1
ATOM 1432 O O . PHE A 1 182 ? -19.516 6.437 -0.751 1.00 94.06 182 PHE A O 1
ATOM 1439 N N . GLN A 1 183 ? -17.586 5.357 -0.375 1.00 96.94 183 GLN A N 1
ATOM 1440 C CA . GLN A 1 183 ? -16.876 6.005 -1.475 1.00 96.94 183 GLN A CA 1
ATOM 1441 C C . GLN A 1 183 ? -17.124 5.276 -2.799 1.00 96.94 183 GLN A C 1
ATOM 1443 O O . GLN A 1 183 ? -17.149 4.046 -2.848 1.00 96.94 183 GLN A O 1
ATOM 1448 N N . ASP A 1 184 ? -17.217 6.029 -3.896 1.00 96.31 184 ASP A N 1
ATOM 1449 C CA . ASP A 1 184 ? -17.500 5.477 -5.231 1.00 96.31 184 ASP A CA 1
ATOM 1450 C C . ASP A 1 184 ? -16.427 4.477 -5.708 1.00 96.31 184 ASP A C 1
ATOM 1452 O O . ASP A 1 184 ? -16.723 3.530 -6.437 1.00 96.31 184 ASP A O 1
ATOM 1456 N N . PHE A 1 185 ? -15.180 4.639 -5.252 1.00 94.75 185 PHE A N 1
ATOM 1457 C CA . PHE A 1 185 ? -14.066 3.739 -5.568 1.00 94.75 185 PHE A CA 1
ATOM 1458 C C . PHE A 1 185 ? -14.064 2.439 -4.747 1.00 94.75 185 PHE A C 1
ATOM 1460 O O . PHE A 1 185 ? -13.284 1.530 -5.035 1.00 94.75 185 PHE A O 1
ATOM 1467 N N . TYR A 1 186 ? -14.921 2.307 -3.726 1.00 96.56 186 TYR A N 1
ATOM 1468 C CA . TYR A 1 186 ? -14.864 1.190 -2.778 1.00 96.56 186 TYR A CA 1
ATOM 1469 C C . TYR A 1 186 ? -15.065 -0.177 -3.439 1.00 96.56 186 TYR A C 1
ATOM 1471 O O . TYR A 1 186 ? -14.383 -1.142 -3.095 1.00 96.56 186 TYR A O 1
ATOM 1479 N N . ALA A 1 187 ? -15.970 -0.274 -4.417 1.00 95.75 187 ALA A N 1
ATOM 1480 C CA . ALA A 1 187 ? -16.199 -1.524 -5.137 1.00 95.75 187 ALA A CA 1
ATOM 1481 C C . ALA A 1 187 ? -14.940 -1.982 -5.897 1.00 95.75 187 ALA A C 1
ATOM 1483 O O . ALA A 1 187 ? -14.589 -3.163 -5.857 1.00 95.75 187 ALA A O 1
ATOM 1484 N N . GLY A 1 188 ? -14.232 -1.045 -6.535 1.00 96.56 188 GLY A N 1
ATOM 1485 C CA . GLY A 1 188 ? -12.973 -1.328 -7.225 1.00 96.56 188 GLY A CA 1
ATOM 1486 C C . GLY A 1 188 ? -11.838 -1.656 -6.255 1.00 96.56 188 GLY A C 1
ATOM 1487 O O . GLY A 1 188 ? -11.125 -2.634 -6.467 1.00 96.56 188 GLY A O 1
ATOM 1488 N N . LEU A 1 189 ? -11.744 -0.943 -5.127 1.00 96.25 189 LEU A N 1
ATOM 1489 C CA . LEU A 1 189 ? -10.818 -1.277 -4.040 1.00 96.25 189 LEU A CA 1
ATOM 1490 C C . LEU A 1 189 ? -11.053 -2.702 -3.515 1.00 96.25 189 LEU A C 1
ATOM 1492 O O . LEU A 1 189 ? -10.107 -3.471 -3.350 1.00 96.25 189 LEU A O 1
ATOM 1496 N N . SER A 1 190 ? -12.310 -3.078 -3.272 1.00 94.81 190 SER A N 1
ATOM 1497 C CA . SER A 1 190 ? -12.676 -4.417 -2.803 1.00 94.81 190 SER A CA 1
ATOM 1498 C C . SER A 1 190 ? -12.243 -5.494 -3.802 1.00 94.81 190 SER A C 1
ATOM 1500 O O . SER A 1 190 ? -11.605 -6.477 -3.418 1.00 94.81 190 SER A O 1
ATOM 1502 N N . ALA A 1 191 ? -12.491 -5.271 -5.097 1.00 94.06 191 ALA A N 1
ATOM 1503 C CA . ALA A 1 191 ? -12.047 -6.168 -6.159 1.00 94.06 191 ALA A CA 1
ATOM 1504 C C . ALA A 1 191 ? -10.513 -6.266 -6.238 1.00 94.06 191 ALA A C 1
ATOM 1506 O O . ALA A 1 191 ? -9.981 -7.371 -6.365 1.00 94.06 191 ALA A O 1
ATOM 1507 N N . ALA A 1 192 ? -9.798 -5.144 -6.109 1.00 93.31 192 ALA A N 1
ATOM 1508 C CA . ALA A 1 192 ? -8.338 -5.106 -6.083 1.00 93.31 192 ALA A CA 1
ATOM 1509 C C . ALA A 1 192 ? -7.773 -5.907 -4.901 1.00 93.31 192 ALA A C 1
ATOM 1511 O O . ALA A 1 192 ? -6.874 -6.725 -5.091 1.00 93.31 192 ALA A O 1
ATOM 1512 N N . ILE A 1 193 ? -8.340 -5.743 -3.702 1.00 91.88 193 ILE A N 1
ATOM 1513 C CA . ILE A 1 193 ? -7.959 -6.503 -2.504 1.00 91.88 193 ILE A CA 1
ATOM 1514 C C . ILE A 1 193 ? -8.217 -8.001 -2.703 1.00 91.88 193 ILE A C 1
ATOM 1516 O O . ILE A 1 193 ? -7.353 -8.824 -2.396 1.00 91.88 193 ILE A O 1
ATOM 1520 N N . SER A 1 194 ? -9.379 -8.381 -3.237 1.00 89.06 194 SER A N 1
ATOM 1521 C CA . SER A 1 194 ? -9.697 -9.784 -3.524 1.00 89.06 194 SER A CA 1
ATOM 1522 C C . SER A 1 194 ? -8.745 -10.394 -4.550 1.00 89.06 194 SER A C 1
ATOM 1524 O O . SER A 1 194 ? -8.259 -11.506 -4.340 1.00 89.06 194 SER A O 1
ATOM 1526 N N . ARG A 1 195 ? -8.431 -9.662 -5.627 1.00 87.81 195 ARG A N 1
ATOM 1527 C CA . ARG A 1 195 ? -7.473 -10.102 -6.646 1.00 87.81 195 ARG A CA 1
ATOM 1528 C C . ARG A 1 195 ? -6.084 -10.280 -6.042 1.00 87.81 195 ARG A C 1
ATOM 1530 O O . ARG A 1 195 ? -5.473 -11.334 -6.211 1.00 87.81 195 ARG A O 1
ATOM 1537 N N . PHE A 1 196 ? -5.635 -9.296 -5.268 1.00 85.88 196 PHE A N 1
ATOM 1538 C CA . PHE A 1 196 ? -4.348 -9.326 -4.586 1.00 85.88 196 PHE A CA 1
ATOM 1539 C C . PHE A 1 196 ? -4.224 -10.534 -3.649 1.00 85.88 196 PHE A C 1
ATOM 1541 O O . PHE A 1 196 ? -3.209 -11.225 -3.660 1.00 85.88 196 PHE A O 1
ATOM 1548 N N . LYS A 1 197 ? -5.286 -10.852 -2.896 1.00 79.69 197 LYS A N 1
ATOM 1549 C CA . LYS A 1 197 ? -5.365 -12.073 -2.078 1.00 79.69 197 LYS A CA 1
ATOM 1550 C C . LYS A 1 197 ? -5.274 -13.349 -2.922 1.00 79.69 197 LYS A C 1
ATOM 1552 O O . LYS A 1 197 ? -4.569 -14.275 -2.529 1.00 79.69 197 LYS A O 1
ATOM 1557 N N . SER A 1 198 ? -5.967 -13.413 -4.062 1.00 77.06 198 SER A N 1
ATOM 1558 C CA . SER A 1 198 ? -5.981 -14.616 -4.909 1.00 77.06 198 SER A CA 1
ATOM 1559 C C . SER A 1 198 ? -4.661 -14.877 -5.635 1.00 77.06 198 SER A C 1
ATOM 1561 O O . SER A 1 198 ? -4.277 -16.030 -5.797 1.00 77.06 198 SER A O 1
ATOM 1563 N N . GLU A 1 199 ? -3.942 -13.823 -6.025 1.00 72.06 199 GLU A N 1
ATOM 1564 C CA . GLU A 1 199 ? -2.647 -13.927 -6.711 1.00 72.06 199 GLU A CA 1
ATOM 1565 C C . GLU A 1 199 ? -1.495 -14.277 -5.755 1.00 72.06 199 GLU A C 1
ATOM 1567 O O . GLU A 1 199 ? -0.408 -14.645 -6.193 1.00 72.06 199 GLU A O 1
ATOM 1572 N N . ARG A 1 200 ? -1.722 -14.187 -4.437 1.00 61.28 200 ARG A N 1
ATOM 1573 C CA . ARG A 1 200 ? -0.689 -14.359 -3.407 1.00 61.28 200 ARG A CA 1
ATOM 1574 C C . ARG A 1 200 ? -0.319 -15.818 -3.111 1.00 61.28 200 ARG A C 1
ATOM 1576 O O . ARG A 1 200 ? 0.602 -16.056 -2.326 1.00 61.28 200 ARG A O 1
ATOM 1583 N N . TYR A 1 201 ? -1.012 -16.796 -3.703 1.00 48.72 201 TYR A N 1
ATOM 1584 C CA . TYR A 1 201 ? -0.702 -18.210 -3.494 1.00 48.72 201 TYR A CA 1
ATOM 1585 C C . TYR A 1 201 ? -0.031 -18.863 -4.716 1.00 48.72 201 TYR A C 1
ATOM 1587 O O . TYR A 1 201 ? -0.683 -18.972 -5.754 1.00 48.72 201 TYR A O 1
ATOM 1595 N N . PRO A 1 202 ? 1.210 -19.385 -4.594 1.00 46.81 202 PRO A N 1
ATOM 1596 C CA . PRO A 1 202 ? 2.036 -19.473 -3.391 1.00 46.81 202 PRO A CA 1
ATOM 1597 C C . PRO A 1 202 ? 3.344 -18.664 -3.481 1.00 46.81 202 PRO A C 1
ATOM 1599 O O . PRO A 1 202 ? 4.199 -18.936 -4.317 1.00 46.81 202 PRO A O 1
ATOM 1602 N N . LEU A 1 203 ? 3.598 -17.828 -2.466 1.00 42.84 203 LEU A N 1
ATOM 1603 C CA . LEU A 1 203 ? 4.953 -17.514 -1.967 1.00 42.84 203 LEU A CA 1
ATOM 1604 C C . LEU A 1 203 ? 5.663 -18.769 -1.400 1.00 42.84 203 LEU A C 1
ATOM 1606 O O . LEU A 1 203 ? 6.495 -18.691 -0.496 1.00 42.84 203 LEU A O 1
ATOM 1610 N N . THR A 1 204 ? 5.336 -19.974 -1.884 1.00 34.91 204 THR A N 1
ATOM 1611 C CA . THR A 1 204 ? 6.167 -21.129 -1.586 1.00 34.91 204 THR A CA 1
ATOM 1612 C C . THR A 1 204 ? 7.508 -20.842 -2.229 1.00 34.91 204 THR A C 1
ATOM 1614 O O . THR A 1 204 ? 7.621 -20.802 -3.452 1.00 34.91 204 THR A O 1
ATOM 1617 N N . LYS A 1 205 ? 8.547 -20.812 -1.394 1.00 39.00 205 LYS A N 1
ATOM 1618 C CA . LYS A 1 205 ? 9.711 -21.645 -1.674 1.00 39.00 205 LYS A CA 1
ATOM 1619 C C . LYS A 1 205 ? 9.168 -23.008 -2.098 1.00 39.00 205 LYS A C 1
ATOM 1621 O O . LYS A 1 205 ? 8.958 -23.875 -1.254 1.00 39.00 205 LYS A O 1
ATOM 1626 N N . SER A 1 206 ? 8.874 -23.198 -3.383 1.00 34.94 206 SER A N 1
ATOM 1627 C CA . SER A 1 206 ? 9.019 -24.511 -3.974 1.00 34.94 206 SER A CA 1
ATOM 1628 C C . SER A 1 206 ? 10.458 -24.843 -3.651 1.00 34.94 206 SER A C 1
ATOM 1630 O O . SER A 1 206 ? 11.389 -24.212 -4.152 1.00 34.94 206 SER A O 1
ATOM 1632 N N . THR A 1 207 ? 10.591 -25.683 -2.632 1.00 34.34 207 THR A N 1
ATOM 1633 C CA . THR A 1 207 ? 11.808 -26.308 -2.171 1.00 34.34 207 THR A CA 1
ATOM 1634 C C . THR A 1 207 ? 12.678 -26.493 -3.397 1.00 34.34 207 THR A C 1
ATOM 1636 O O . THR A 1 207 ? 12.260 -27.174 -4.332 1.00 34.34 207 THR A O 1
ATOM 1639 N N . PHE A 1 208 ? 13.831 -25.822 -3.424 1.00 28.28 208 PHE A N 1
ATOM 1640 C CA . PHE A 1 208 ? 14.898 -26.128 -4.361 1.00 28.28 208 PHE A CA 1
ATOM 1641 C C . PHE A 1 208 ? 15.224 -27.615 -4.178 1.00 28.28 208 PHE A C 1
ATOM 1643 O O . PHE A 1 208 ? 16.073 -27.990 -3.373 1.00 28.28 208 PHE A O 1
ATOM 1650 N N . HIS A 1 209 ? 14.502 -28.481 -4.881 1.00 26.58 209 HIS A N 1
ATOM 1651 C CA . HIS A 1 209 ? 14.982 -29.798 -5.215 1.00 26.58 209 HIS A CA 1
ATOM 1652 C C . HIS A 1 209 ? 15.980 -29.554 -6.330 1.00 26.58 209 HIS A C 1
ATOM 1654 O O . HIS A 1 209 ? 15.629 -29.413 -7.496 1.00 26.58 209 HIS A O 1
ATOM 1660 N N . ILE A 1 210 ? 17.236 -29.417 -5.914 1.00 30.61 210 ILE A N 1
ATOM 1661 C CA . ILE A 1 210 ? 18.371 -29.666 -6.785 1.00 30.61 210 ILE A CA 1
ATOM 1662 C C . ILE A 1 210 ? 18.206 -31.119 -7.236 1.00 30.61 210 ILE A C 1
ATOM 1664 O O . ILE A 1 210 ? 18.332 -32.039 -6.425 1.00 30.61 210 ILE A O 1
ATOM 1668 N N . SER A 1 211 ? 17.846 -31.300 -8.500 1.00 30.47 211 SER A N 1
ATOM 1669 C CA . SER A 1 211 ? 18.007 -32.550 -9.238 1.00 30.47 211 SER A CA 1
ATOM 1670 C C . SER A 1 211 ? 19.082 -32.344 -10.285 1.00 30.47 211 SER A C 1
ATOM 1672 O O . SER A 1 211 ? 18.934 -31.350 -11.033 1.00 30.47 211 SER A O 1
#

Organism: NCBI:txid2789740

Secondary structure (DSSP, 8-state):
---------------PPPHHHHHHHHHHHHHHHTTTTTSEEEEEE-STTT-EEEEPPTTS---TTHHHHHHHHHHHHHHHHHHHHH-HHHHHHHHTTS-SSGGG--TTTSHHHHHHHHHHHHHHHHHTT--GGGS-HHHHHHHHHHHTSHHHHHHHHHHHHHHHH-SSSEEEHHHHHHHHTTSTTHHHHHHHHHHHHHHTTT---------

Sequence (211 aa):
MQLDIFSLQEDRVGESRDFNSCLINAAQYIMAMCFVDEFELVNVGLTENTGLKIVRSSKKALSPPIYDHLALVNIAGICCLTIETFGAERVAAEMHTFPEDASNMSLAVNEDAYLAFKRNLRPVARAFLLNPLQVEWSTILKAFEFFLLTEVDQAVCFLSSVFQSHQNDLISHEGIFDQLVFQDFYAGLSAAISRFKSERYPLTKSTFHIS

pLDDT: mean 70.09, std 20.11, range [25.31, 96.94]